Protein AF-A0AA41S0T9-F1 (afdb_monomer)

Organism: Papaver nudicaule (NCBI:txid74823)

Mean predicted aligned error: 16.77 Å

Structure (mmCIF, N/CA/C/O backbone):
data_AF-A0AA41S0T9-F1
#
_entry.id   AF-A0AA41S0T9-F1
#
loop_
_atom_site.group_PDB
_atom_site.id
_atom_site.type_symbol
_atom_site.label_atom_id
_atom_site.label_alt_id
_atom_site.label_comp_id
_atom_site.label_asym_id
_atom_site.label_entity_id
_atom_site.label_seq_id
_atom_site.pdbx_PDB_ins_code
_atom_site.Cartn_x
_atom_site.Cartn_y
_atom_site.Cartn_z
_atom_site.occupancy
_atom_site.B_iso_or_equiv
_atom_site.auth_seq_id
_atom_site.auth_comp_id
_atom_site.auth_asym_id
_atom_site.auth_atom_id
_atom_site.pdbx_PDB_model_num
ATOM 1 N N . MET A 1 1 ? 35.556 10.264 -24.315 1.00 58.22 1 MET A N 1
ATOM 2 C CA . MET A 1 1 ? 34.331 11.099 -24.330 1.00 58.22 1 MET A CA 1
ATOM 3 C C . MET A 1 1 ? 33.040 10.295 -24.140 1.00 58.22 1 MET A C 1
ATOM 5 O O . MET A 1 1 ? 32.293 10.662 -23.248 1.00 58.22 1 MET A O 1
ATOM 9 N N . ARG A 1 2 ? 32.802 9.170 -24.842 1.00 65.31 2 ARG A N 1
ATOM 10 C CA . ARG A 1 2 ? 31.571 8.346 -24.687 1.00 65.31 2 ARG A CA 1
ATOM 11 C C . ARG A 1 2 ? 31.247 7.905 -23.243 1.00 65.31 2 ARG A C 1
ATOM 13 O O . ARG A 1 2 ? 30.116 8.062 -22.805 1.00 65.31 2 ARG A O 1
ATOM 20 N N . ASN A 1 3 ? 32.236 7.448 -22.463 1.00 65.56 3 ASN A N 1
ATOM 21 C CA . ASN A 1 3 ? 32.025 7.105 -21.040 1.00 65.56 3 ASN A CA 1
ATOM 22 C C . ASN A 1 3 ? 31.569 8.301 -20.192 1.00 65.56 3 ASN A C 1
ATOM 24 O O . ASN A 1 3 ? 30.793 8.135 -19.263 1.00 65.56 3 ASN A O 1
ATOM 28 N N . MET A 1 4 ? 32.042 9.505 -20.515 1.00 76.81 4 MET A N 1
ATOM 29 C CA . MET A 1 4 ? 31.698 10.721 -19.780 1.00 76.81 4 MET A CA 1
ATOM 30 C C . MET A 1 4 ? 30.253 11.139 -20.066 1.00 76.81 4 MET A C 1
ATOM 32 O O . MET A 1 4 ? 29.531 11.486 -19.144 1.00 76.81 4 MET A O 1
ATOM 36 N N . GLN A 1 5 ? 29.806 11.022 -21.320 1.00 78.81 5 GLN A N 1
ATOM 37 C CA . GLN A 1 5 ? 28.411 11.268 -21.707 1.00 78.81 5 GLN A CA 1
ATOM 38 C C . GLN A 1 5 ? 27.450 10.268 -21.053 1.00 78.81 5 GLN A C 1
ATOM 40 O O . GLN A 1 5 ? 26.408 10.676 -20.548 1.00 78.81 5 GLN A O 1
ATOM 45 N N . ARG A 1 6 ? 27.827 8.983 -20.984 1.00 87.31 6 ARG A N 1
ATOM 46 C CA . ARG A 1 6 ? 27.032 7.960 -20.288 1.00 87.31 6 ARG A CA 1
ATOM 47 C C . ARG A 1 6 ? 26.892 8.259 -18.793 1.00 87.31 6 ARG A C 1
ATOM 49 O O . ARG A 1 6 ? 25.782 8.269 -18.281 1.00 87.31 6 ARG A O 1
ATOM 56 N N . ILE A 1 7 ? 27.998 8.594 -18.124 1.00 84.75 7 ILE A N 1
ATOM 57 C CA . ILE A 1 7 ? 27.995 8.972 -16.702 1.00 84.75 7 ILE A CA 1
ATOM 58 C C . ILE A 1 7 ? 27.137 10.224 -16.464 1.00 84.75 7 ILE A C 1
ATOM 60 O O . ILE A 1 7 ? 26.422 10.299 -15.470 1.00 84.75 7 ILE A O 1
ATOM 64 N N . VAL A 1 8 ? 27.183 11.217 -17.355 1.00 87.06 8 VAL A N 1
ATOM 65 C CA . VAL A 1 8 ? 26.354 12.429 -17.234 1.00 87.06 8 VAL A CA 1
ATOM 66 C C . VAL A 1 8 ? 24.864 12.097 -17.362 1.00 87.06 8 VAL A C 1
ATOM 68 O O . VAL A 1 8 ? 24.070 12.575 -16.555 1.00 87.06 8 VAL A O 1
ATOM 71 N N . TYR A 1 9 ? 24.489 11.239 -18.312 1.00 87.94 9 TYR A N 1
ATOM 72 C CA . TYR A 1 9 ? 23.103 10.801 -18.498 1.00 87.94 9 TYR A CA 1
ATOM 73 C C . TYR A 1 9 ? 22.573 9.981 -17.312 1.00 87.94 9 TYR A C 1
ATOM 75 O O . TYR A 1 9 ? 21.465 10.223 -16.827 1.00 87.94 9 TYR A O 1
ATOM 83 N N . GLU A 1 10 ? 23.375 9.043 -16.803 1.00 90.31 10 GLU A N 1
ATOM 84 C CA . GLU A 1 10 ? 23.048 8.263 -15.603 1.00 90.31 10 GLU A CA 1
ATOM 85 C C . GLU A 1 10 ? 22.849 9.185 -14.391 1.00 90.31 10 GLU A C 1
ATOM 87 O O . GLU A 1 10 ? 21.850 9.068 -13.685 1.00 90.31 10 GLU A O 1
ATOM 92 N N . ASN A 1 11 ? 23.730 10.173 -14.193 1.00 84.06 11 ASN A N 1
ATOM 93 C CA . ASN A 1 11 ? 23.590 11.152 -13.111 1.00 84.06 11 ASN A CA 1
ATOM 94 C C . ASN A 1 11 ? 22.334 12.021 -13.247 1.00 84.06 11 ASN A C 1
ATOM 96 O O . ASN A 1 11 ? 21.676 12.307 -12.248 1.00 84.06 11 ASN A O 1
ATOM 100 N N . GLU A 1 12 ? 21.976 12.449 -14.459 1.00 91.44 12 GLU A N 1
ATOM 101 C CA . GLU A 1 12 ? 20.727 13.183 -14.679 1.00 91.44 12 GLU A CA 1
ATOM 102 C C . GLU A 1 12 ? 19.493 12.335 -14.376 1.00 91.44 12 GLU A C 1
ATOM 104 O O . GLU A 1 12 ? 18.523 12.839 -13.807 1.00 91.44 12 GLU A O 1
ATOM 109 N N . THR A 1 13 ? 19.524 11.057 -14.744 1.00 90.81 13 THR A N 1
ATOM 110 C CA . THR A 1 13 ? 18.419 10.124 -14.504 1.00 90.81 13 THR A CA 1
ATOM 111 C C . THR A 1 13 ? 18.249 9.871 -13.010 1.00 90.81 13 THR A C 1
ATOM 113 O O . THR A 1 13 ? 17.169 10.116 -12.472 1.00 90.81 13 THR A O 1
ATOM 116 N N . LEU A 1 14 ? 19.342 9.547 -12.314 1.00 91.44 14 LEU A N 1
ATOM 117 C CA . LEU A 1 14 ? 19.366 9.384 -10.858 1.00 91.44 14 LEU A CA 1
ATOM 118 C C . LEU A 1 14 ? 18.904 10.649 -10.127 1.00 91.44 14 LEU A C 1
ATOM 120 O O . LEU A 1 14 ? 18.202 10.572 -9.121 1.00 91.44 14 LEU A O 1
ATOM 124 N N . LYS A 1 15 ? 19.250 11.836 -10.636 1.00 92.75 15 LYS A N 1
ATOM 125 C CA . LYS A 1 15 ? 18.788 13.105 -10.064 1.00 92.75 15 LYS A CA 1
ATOM 126 C C . LYS A 1 15 ? 17.269 13.266 -10.177 1.00 92.75 15 LYS A C 1
ATOM 128 O O . LYS A 1 15 ? 16.636 13.691 -9.215 1.00 92.75 15 LYS A O 1
ATOM 133 N N . ARG A 1 16 ? 16.673 12.896 -11.318 1.00 92.50 16 ARG A N 1
ATOM 134 C CA . ARG A 1 16 ? 15.209 12.929 -11.503 1.00 92.50 16 ARG A CA 1
ATOM 135 C C . ARG A 1 16 ? 14.502 11.943 -10.571 1.00 92.50 16 ARG A C 1
ATOM 137 O O . ARG A 1 16 ? 13.478 12.312 -10.002 1.00 92.50 16 ARG A O 1
ATOM 144 N N . GLU A 1 17 ? 15.055 10.743 -10.395 1.00 91.25 17 GLU A N 1
ATOM 145 C CA . GLU A 1 17 ? 14.536 9.717 -9.476 1.00 91.25 17 GLU A CA 1
ATOM 146 C C . GLU A 1 17 ? 14.623 10.154 -8.004 1.00 91.25 17 GLU A C 1
ATOM 148 O O . GLU A 1 17 ? 13.665 10.023 -7.237 1.00 91.25 17 GLU A O 1
ATOM 153 N N . LEU A 1 18 ? 15.743 10.767 -7.609 1.00 90.88 18 LEU A N 1
ATOM 154 C CA . LEU A 1 18 ? 15.894 11.377 -6.286 1.00 90.88 18 LEU A CA 1
ATOM 155 C C . LEU A 1 18 ? 14.855 12.478 -6.051 1.00 90.88 18 LEU A C 1
ATOM 157 O O . LEU A 1 18 ? 14.252 12.538 -4.979 1.00 90.88 18 LEU A O 1
ATOM 161 N N . ASP A 1 19 ? 14.600 13.321 -7.052 1.00 91.12 19 ASP A N 1
ATOM 162 C CA . ASP A 1 19 ? 13.598 14.384 -6.960 1.00 91.12 19 ASP A CA 1
ATOM 163 C C . ASP A 1 19 ? 12.159 13.844 -6.910 1.00 91.12 19 ASP A C 1
ATOM 165 O O . ASP A 1 19 ? 11.285 14.486 -6.316 1.00 91.12 19 ASP A O 1
ATOM 169 N N . THR A 1 20 ? 11.864 12.693 -7.525 1.00 91.00 20 THR A N 1
ATOM 170 C CA . THR A 1 20 ? 10.553 12.035 -7.389 1.00 91.00 20 THR A CA 1
ATOM 171 C C . THR A 1 20 ? 10.376 11.427 -6.006 1.00 91.00 20 THR A C 1
ATOM 173 O O . THR A 1 20 ? 9.396 11.754 -5.338 1.00 91.00 20 THR A O 1
ATOM 176 N N . HIS A 1 21 ? 11.350 10.658 -5.513 1.00 86.56 21 HIS A N 1
ATOM 177 C CA . HIS A 1 21 ? 11.278 10.077 -4.171 1.00 86.56 21 HIS A CA 1
ATOM 178 C C . HIS A 1 21 ? 11.247 11.141 -3.077 1.00 86.56 21 HIS A C 1
ATOM 180 O O . HIS A 1 21 ? 10.530 11.002 -2.088 1.00 86.56 21 HIS A O 1
ATOM 186 N N . ARG A 1 22 ? 11.966 12.254 -3.265 1.00 92.19 22 ARG A N 1
ATOM 187 C CA . ARG A 1 22 ? 11.887 13.405 -2.361 1.00 92.19 22 ARG A CA 1
ATOM 188 C C . ARG A 1 22 ? 10.466 13.966 -2.290 1.00 92.19 22 ARG A C 1
ATOM 190 O O . ARG A 1 22 ? 9.991 14.244 -1.192 1.00 92.19 22 ARG A O 1
ATOM 197 N N . ARG A 1 23 ? 9.784 14.109 -3.432 1.00 93.94 23 ARG A N 1
ATOM 198 C CA . ARG A 1 23 ? 8.390 14.585 -3.487 1.00 93.94 23 ARG A CA 1
ATOM 199 C C . ARG A 1 23 ? 7.417 13.602 -2.840 1.00 93.94 23 ARG A C 1
ATOM 201 O O . ARG A 1 23 ? 6.553 14.037 -2.084 1.00 93.94 23 ARG A O 1
ATOM 208 N N . GLU A 1 24 ? 7.584 12.303 -3.076 1.00 92.00 24 GLU A N 1
ATOM 209 C CA . GLU A 1 24 ? 6.781 11.251 -2.435 1.00 92.00 24 GLU A CA 1
ATOM 210 C C . GLU A 1 24 ? 6.958 11.255 -0.913 1.00 92.00 24 GLU A C 1
ATOM 212 O O . GLU A 1 24 ? 5.972 11.286 -0.176 1.00 92.00 24 GLU A O 1
ATOM 217 N N . LEU A 1 25 ? 8.204 11.311 -0.430 1.00 90.81 25 LEU A N 1
ATOM 218 C CA . LEU A 1 25 ? 8.515 11.416 0.997 1.00 90.81 25 LEU A CA 1
ATOM 219 C C . LEU A 1 25 ? 7.923 12.685 1.614 1.00 90.81 25 LEU A C 1
ATOM 221 O O . LEU A 1 25 ? 7.425 12.657 2.737 1.00 90.81 25 LEU A O 1
ATOM 225 N N . GLU A 1 26 ? 7.958 13.806 0.898 1.00 94.19 26 GLU A N 1
ATOM 226 C CA . GLU A 1 26 ? 7.376 15.060 1.368 1.00 94.19 26 GLU A CA 1
ATOM 227 C C . GLU A 1 26 ? 5.842 14.999 1.428 1.00 94.19 26 GLU A C 1
ATOM 229 O O . GLU A 1 26 ? 5.240 15.498 2.382 1.00 94.19 26 GLU A O 1
ATOM 234 N N . GLN A 1 27 ? 5.198 14.325 0.474 1.00 93.75 27 GLN A N 1
ATOM 235 C CA . GLN A 1 27 ? 3.759 14.067 0.508 1.00 93.75 27 GLN A CA 1
ATOM 236 C C . GLN A 1 27 ? 3.374 13.129 1.659 1.00 93.75 27 GLN A C 1
ATOM 238 O O . GLN A 1 27 ? 2.432 13.424 2.396 1.00 93.75 27 GLN A O 1
ATOM 243 N N . GLN A 1 28 ? 4.130 12.050 1.874 1.00 91.25 28 GLN A N 1
ATOM 244 C CA . GLN A 1 28 ? 3.934 11.151 3.013 1.00 91.25 28 GLN A CA 1
ATOM 245 C C . GLN A 1 28 ? 4.112 11.883 4.347 1.00 91.25 28 G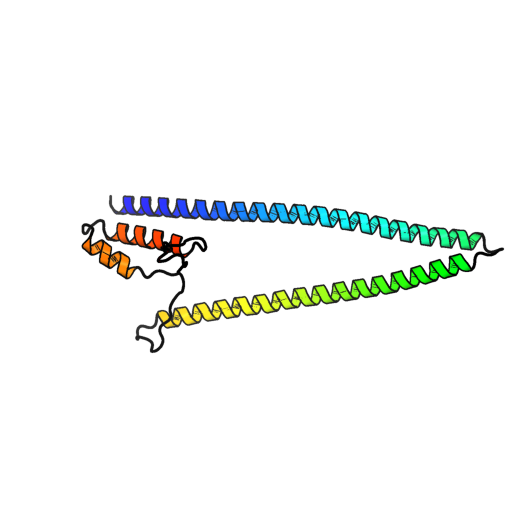LN A C 1
ATOM 247 O O . GLN A 1 28 ? 3.284 11.727 5.242 1.00 91.25 28 GLN A O 1
ATOM 252 N N . ARG A 1 29 ? 5.130 12.747 4.471 1.00 88.31 29 ARG A N 1
ATOM 253 C CA . ARG A 1 29 ? 5.331 13.597 5.657 1.00 88.31 29 ARG A CA 1
ATOM 254 C C . ARG A 1 29 ? 4.137 14.512 5.915 1.00 88.31 29 ARG A C 1
ATOM 256 O O . ARG A 1 29 ? 3.695 14.605 7.055 1.00 88.31 29 ARG A O 1
ATOM 263 N N . LYS A 1 30 ? 3.583 15.155 4.882 1.00 93.69 30 LYS A N 1
ATOM 264 C CA . LYS A 1 30 ? 2.380 15.999 5.022 1.00 93.69 30 LYS A CA 1
ATOM 265 C C . LYS A 1 30 ? 1.176 15.202 5.526 1.00 93.69 30 LYS A C 1
ATOM 267 O O . LYS A 1 30 ? 0.441 15.687 6.384 1.00 93.69 30 LYS A O 1
ATOM 272 N N . GLU A 1 31 ? 0.992 13.984 5.027 1.00 93.56 31 GLU A N 1
ATOM 273 C CA . GLU A 1 31 ? -0.097 13.109 5.462 1.00 93.56 31 GLU A CA 1
ATOM 274 C C . GLU A 1 31 ? 0.097 12.620 6.908 1.00 93.56 31 GLU A C 1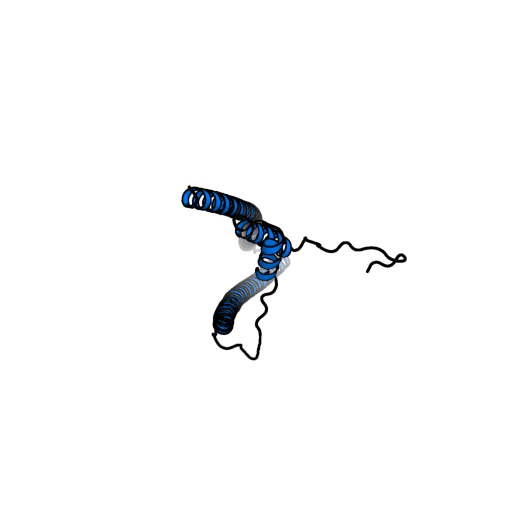
ATOM 276 O O . GLU A 1 31 ? -0.867 12.577 7.672 1.00 93.56 31 GLU A O 1
ATOM 281 N N . ILE A 1 32 ? 1.339 12.324 7.317 1.00 94.00 32 ILE A N 1
ATOM 282 C CA . ILE A 1 32 ? 1.685 12.000 8.711 1.00 94.00 32 ILE A CA 1
ATOM 283 C C . ILE A 1 32 ? 1.337 13.173 9.629 1.00 94.00 32 ILE A C 1
ATOM 285 O O . ILE A 1 32 ? 0.567 12.987 10.564 1.00 94.00 32 ILE A O 1
ATOM 289 N N . VAL A 1 33 ? 1.795 14.388 9.312 1.00 95.44 33 VAL A N 1
ATOM 290 C CA . VAL A 1 33 ? 1.512 15.594 10.114 1.00 95.44 33 VAL A CA 1
ATOM 291 C C . VAL A 1 33 ? 0.005 15.838 10.248 1.00 95.44 33 VAL A C 1
ATOM 293 O O . VAL A 1 33 ? -0.491 16.177 11.322 1.00 95.44 33 VAL A O 1
ATOM 296 N N . LYS A 1 34 ? -0.761 15.630 9.171 1.00 93.75 34 LYS A N 1
ATOM 297 C CA . LYS A 1 34 ? -2.224 15.751 9.202 1.00 93.75 34 LYS A CA 1
ATOM 298 C C . LYS A 1 34 ? -2.866 14.723 10.140 1.00 93.75 34 LYS A C 1
ATOM 300 O O . LYS A 1 34 ? -3.785 15.072 10.881 1.00 93.75 34 LYS A O 1
ATOM 305 N N . ARG A 1 35 ? -2.400 13.470 10.118 1.00 91.81 35 ARG A N 1
ATOM 306 C CA . ARG A 1 35 ? -2.883 12.409 11.019 1.00 91.81 35 ARG A CA 1
ATOM 307 C C . ARG A 1 35 ? -2.489 12.672 12.468 1.00 91.81 35 ARG A C 1
ATOM 309 O O . ARG A 1 35 ? -3.327 12.496 13.345 1.00 91.81 35 ARG A O 1
ATOM 316 N N . GLU A 1 36 ? -1.275 13.151 12.716 1.00 87.50 36 GLU A N 1
ATOM 317 C CA . GLU A 1 36 ? -0.812 13.557 14.049 1.00 87.50 36 GLU A CA 1
ATOM 318 C C . GLU A 1 36 ? -1.691 14.672 14.625 1.00 87.50 36 GLU A C 1
ATOM 320 O O . GLU A 1 36 ? -2.156 14.559 15.756 1.00 87.50 36 GLU A O 1
ATOM 325 N N . ALA A 1 37 ? -2.027 15.693 13.829 1.00 93.25 37 ALA A N 1
ATOM 326 C CA . ALA A 1 37 ? -2.941 16.753 14.256 1.00 93.25 37 ALA A CA 1
ATOM 327 C C . ALA A 1 37 ? -4.356 16.230 14.578 1.00 93.25 37 ALA A C 1
ATOM 329 O O . ALA A 1 37 ? -4.992 16.684 15.530 1.00 93.25 37 ALA A O 1
ATOM 330 N N . GLN A 1 38 ? -4.862 15.257 13.809 1.00 92.56 38 GLN A N 1
ATOM 331 C CA . GLN A 1 38 ? -6.148 14.611 14.100 1.00 92.56 38 GLN A CA 1
ATOM 332 C C . GLN A 1 38 ? -6.103 13.768 15.380 1.00 92.56 38 GLN A C 1
ATOM 334 O O . GLN A 1 38 ? -7.075 13.763 16.136 1.00 92.56 38 GLN A O 1
ATOM 339 N N . LEU A 1 39 ? -5.000 13.057 15.622 1.00 90.38 39 LEU A N 1
ATOM 340 C CA . LEU A 1 39 ? -4.796 12.286 16.847 1.00 90.38 39 LEU A CA 1
ATOM 341 C C . LEU A 1 39 ? -4.694 13.200 18.069 1.00 90.38 39 LEU A C 1
ATOM 343 O O . LEU A 1 39 ? -5.322 12.905 19.080 1.00 90.38 39 LEU A O 1
ATOM 347 N N . ASP A 1 40 ? -3.994 14.330 17.962 1.00 94.12 40 ASP A N 1
ATOM 348 C CA . ASP A 1 40 ? -3.912 15.331 19.030 1.00 94.12 40 ASP A CA 1
ATOM 349 C C . ASP A 1 40 ? -5.296 15.913 19.368 1.00 94.12 40 ASP A C 1
ATOM 351 O O . ASP A 1 40 ? -5.672 16.007 20.538 1.00 94.12 40 ASP A O 1
ATOM 355 N N . LEU A 1 41 ? -6.114 16.213 18.351 1.00 93.06 41 LEU A N 1
ATOM 356 C CA . LEU A 1 41 ? -7.493 16.663 18.557 1.00 93.06 41 LEU A CA 1
ATOM 357 C C . LEU A 1 41 ? -8.347 15.597 19.263 1.00 93.06 41 LEU A C 1
ATOM 359 O O . LEU A 1 41 ? -9.054 15.918 20.217 1.00 93.06 41 LEU A O 1
ATOM 363 N N . LYS A 1 42 ? -8.275 14.336 18.817 1.00 92.19 42 LYS A N 1
ATOM 364 C CA . LYS A 1 42 ? -9.003 13.224 19.450 1.00 92.19 42 LYS A CA 1
ATOM 365 C C . LYS A 1 42 ? -8.538 12.975 20.884 1.00 92.19 42 LYS A C 1
ATOM 367 O O . LYS A 1 42 ? -9.370 12.746 21.752 1.00 92.19 42 LYS A O 1
ATOM 372 N N . SER A 1 43 ? -7.234 13.057 21.136 1.00 89.88 43 SER A N 1
ATOM 373 C CA . SER A 1 43 ? -6.647 12.918 22.471 1.00 89.88 43 SER A CA 1
ATOM 374 C C . SER A 1 43 ? -7.179 13.993 23.425 1.00 89.88 43 SER A C 1
ATOM 376 O O . SER A 1 43 ? -7.661 13.680 24.510 1.00 89.88 43 SER A O 1
ATOM 378 N N . LYS A 1 44 ? -7.226 15.258 22.981 1.00 92.06 44 LYS A N 1
ATOM 379 C CA . LYS A 1 44 ? -7.829 16.363 23.748 1.00 92.06 44 LYS A CA 1
ATOM 380 C C . LYS A 1 44 ? -9.316 16.145 24.032 1.00 92.06 44 LYS A C 1
ATOM 382 O O . LYS A 1 44 ? -9.774 16.436 25.133 1.00 92.06 44 LYS A O 1
ATOM 387 N N . GLN A 1 45 ? -10.070 15.634 23.057 1.00 91.56 45 GLN A N 1
ATOM 388 C CA . GLN A 1 45 ? -11.487 15.301 23.243 1.00 91.56 45 GLN A CA 1
ATOM 389 C C . GLN A 1 45 ? -11.685 14.181 24.270 1.00 91.56 45 GLN A C 1
ATOM 391 O O . GLN A 1 45 ? -12.572 14.292 25.113 1.00 91.56 45 GLN A O 1
ATOM 396 N N . LEU A 1 46 ? -10.856 13.133 24.220 1.00 88.69 46 LEU A N 1
ATOM 397 C CA . LEU A 1 46 ? -10.886 12.043 25.195 1.00 88.69 46 LEU A CA 1
ATOM 398 C C . LEU A 1 46 ? -10.560 12.549 26.600 1.00 88.69 46 LEU A C 1
ATOM 400 O O . LEU A 1 46 ? -11.331 12.289 27.514 1.00 88.69 46 LEU A O 1
ATOM 404 N N . SER A 1 47 ? -9.511 13.358 26.752 1.00 89.75 47 SER A N 1
ATOM 405 C CA . SER A 1 47 ? -9.145 13.952 28.043 1.00 89.75 47 SER A CA 1
ATOM 406 C C . SER A 1 47 ? -10.269 14.819 28.630 1.00 89.75 47 SER A C 1
ATOM 408 O O . SER A 1 47 ? -10.582 14.706 29.813 1.00 89.75 47 SER A O 1
ATOM 410 N N . ALA A 1 48 ? -10.951 15.627 27.810 1.00 91.31 48 ALA A N 1
ATOM 411 C CA . ALA A 1 48 ? -12.098 16.416 28.269 1.00 91.31 48 ALA A CA 1
ATOM 412 C C . ALA A 1 48 ? -13.271 15.532 28.731 1.00 91.31 48 ALA A C 1
ATOM 414 O O . ALA A 1 48 ? -13.939 15.845 29.719 1.00 91.31 48 ALA A O 1
ATOM 415 N N . LEU A 1 49 ? -13.514 14.421 28.029 1.00 90.00 49 LEU A N 1
ATOM 416 C CA . LEU A 1 49 ? -14.550 13.462 28.396 1.00 90.00 49 LEU A CA 1
ATOM 417 C C . LEU A 1 49 ? -14.190 12.716 29.691 1.00 90.00 49 LEU A C 1
ATOM 419 O O . LEU A 1 49 ? -15.047 12.572 30.558 1.00 90.00 49 LEU A O 1
ATOM 423 N N . GLU A 1 50 ? -12.932 12.302 29.856 1.00 85.81 50 GLU A N 1
ATOM 424 C CA . GLU A 1 50 ? -12.405 11.673 31.076 1.00 85.81 50 GLU A CA 1
ATOM 425 C C . GLU A 1 50 ? -12.532 12.598 32.293 1.00 85.81 50 GLU A C 1
ATOM 427 O O . GLU A 1 50 ? -12.977 12.172 33.363 1.00 85.81 50 GLU A O 1
ATOM 432 N N . GLU A 1 51 ? -12.211 13.885 32.134 1.00 91.62 51 GLU A N 1
ATOM 433 C CA . GLU A 1 51 ? -12.433 14.884 33.179 1.00 91.62 51 GLU A CA 1
ATOM 434 C C . GLU A 1 51 ? -13.917 15.040 33.521 1.00 91.62 51 GLU A C 1
ATOM 436 O O . GLU A 1 51 ? -14.261 15.220 34.691 1.00 91.62 51 GLU A O 1
ATOM 441 N N . GLU A 1 52 ? -14.808 15.010 32.528 1.00 89.19 52 GLU A N 1
ATOM 442 C CA . GLU A 1 52 ? -16.247 15.125 32.762 1.00 89.19 52 GLU A CA 1
ATOM 443 C C . GLU A 1 52 ? -16.809 13.885 33.469 1.00 89.19 52 GLU A C 1
ATOM 445 O O . GLU A 1 52 ? -17.607 14.023 34.400 1.00 89.19 52 GLU A O 1
ATOM 450 N N . VAL A 1 53 ? -16.360 12.688 33.082 1.00 85.75 53 VAL A N 1
ATOM 451 C CA . VAL A 1 53 ? -16.700 11.429 33.759 1.00 85.75 53 VAL A CA 1
ATOM 452 C C . VAL A 1 53 ? -16.216 11.469 35.205 1.00 85.75 53 VAL A C 1
ATOM 454 O O . VAL A 1 53 ? -17.015 11.259 36.116 1.00 85.75 53 VAL A O 1
ATOM 457 N N . THR A 1 54 ? -14.961 11.860 35.436 1.00 85.00 54 THR A N 1
ATOM 458 C CA . THR A 1 54 ? -14.377 11.958 36.782 1.00 85.00 54 THR A CA 1
ATOM 459 C C . THR A 1 54 ? -15.107 12.999 37.636 1.00 85.00 54 THR A C 1
ATOM 461 O O . THR A 1 54 ? -15.425 12.749 38.799 1.00 85.00 54 THR A O 1
ATOM 464 N N . ARG A 1 55 ? -15.455 14.161 37.064 1.00 87.75 55 ARG A N 1
ATOM 465 C CA . ARG A 1 55 ? -16.280 15.180 37.736 1.00 87.75 55 ARG A CA 1
ATOM 466 C C . ARG A 1 55 ? -17.643 14.622 38.134 1.00 87.75 55 ARG A C 1
ATOM 468 O O . ARG A 1 55 ? -18.056 14.807 39.277 1.00 87.75 55 ARG A O 1
ATOM 475 N N . LYS A 1 56 ? -18.341 13.935 37.224 1.00 83.50 56 LYS A N 1
ATOM 476 C CA . LYS A 1 56 ? -19.646 13.316 37.514 1.00 83.50 56 LYS A CA 1
ATOM 477 C C . LYS A 1 56 ? -19.526 12.246 38.594 1.00 83.50 56 LYS A C 1
ATOM 479 O O . LYS A 1 56 ? -20.352 12.225 39.503 1.00 83.50 56 LYS A O 1
ATOM 484 N N . GLN A 1 57 ? -18.480 11.429 38.548 1.00 80.50 57 GLN A N 1
ATOM 485 C CA . GLN A 1 57 ? -18.213 10.392 39.539 1.00 80.50 57 GLN A CA 1
ATOM 486 C C . GLN A 1 57 ? -17.962 10.985 40.933 1.00 80.50 57 GLN A C 1
ATOM 488 O O . GLN A 1 57 ? -18.617 10.577 41.890 1.00 80.50 57 GLN A O 1
ATOM 493 N N . ASN A 1 58 ? -17.141 12.035 41.037 1.00 79.31 58 ASN A N 1
ATOM 494 C CA . ASN A 1 58 ? -16.905 12.757 42.292 1.00 79.31 58 ASN A CA 1
ATOM 495 C C . ASN A 1 58 ? -18.175 13.436 42.834 1.00 79.31 58 ASN A C 1
ATOM 497 O O . ASN A 1 58 ? -18.405 13.430 44.040 1.00 79.31 58 ASN A O 1
ATOM 501 N N . ILE A 1 59 ? -19.030 14.000 41.970 1.00 80.81 59 ILE A N 1
ATOM 502 C CA . ILE A 1 59 ? -20.316 14.585 42.390 1.00 80.81 59 ILE A CA 1
ATOM 503 C C . ILE A 1 59 ? -21.243 13.507 42.963 1.00 80.81 59 ILE A C 1
ATOM 505 O O . ILE A 1 59 ? -21.903 13.746 43.974 1.00 80.81 59 ILE A O 1
ATOM 509 N N . VAL A 1 60 ? -21.308 12.332 42.331 1.00 75.75 60 VAL A N 1
ATOM 510 C CA . VAL A 1 60 ? -22.100 11.198 42.833 1.00 75.75 60 VAL A CA 1
ATOM 511 C C . VAL A 1 60 ? -21.554 10.721 44.182 1.00 75.75 60 VAL A C 1
ATOM 513 O O . VAL A 1 60 ? -22.328 10.520 45.115 1.00 75.75 60 VAL A O 1
ATOM 516 N N . GLN A 1 61 ? -20.231 10.627 44.321 1.00 73.38 61 GLN A N 1
ATOM 517 C CA . GLN A 1 61 ? -19.570 10.195 45.553 1.00 73.38 61 GLN A CA 1
ATOM 518 C C . GLN A 1 61 ? -19.732 11.209 46.704 1.00 73.38 61 GLN A C 1
ATOM 520 O O . GLN A 1 61 ? -20.073 10.824 47.819 1.00 73.38 61 GLN A O 1
ATOM 525 N N . GLY A 1 62 ? -19.616 12.514 46.434 1.00 72.62 62 GLY A N 1
ATOM 526 C CA . GLY A 1 62 ? -19.836 13.569 47.432 1.00 72.62 62 GLY A CA 1
ATOM 527 C C . GLY A 1 62 ? -21.305 13.729 47.847 1.00 72.62 62 GLY A C 1
ATOM 528 O O . GLY A 1 62 ? -21.599 13.974 49.016 1.00 72.62 62 GLY A O 1
ATOM 529 N N . LYS A 1 63 ? -22.261 13.530 46.924 1.00 69.94 63 LYS A N 1
ATOM 530 C CA . LYS A 1 63 ? -23.695 13.455 47.269 1.00 69.94 63 LYS A CA 1
ATOM 531 C C . LYS A 1 63 ? -24.003 12.257 48.170 1.00 69.94 63 LYS A C 1
ATOM 533 O O . LYS A 1 63 ? -24.881 12.361 49.020 1.00 69.94 63 LYS A O 1
ATOM 538 N N . PHE A 1 64 ? -23.283 11.150 48.003 1.00 54.09 64 PHE A N 1
ATOM 539 C CA . PHE A 1 64 ? -23.414 9.962 48.843 1.00 54.09 64 PHE A CA 1
ATOM 540 C C . PHE A 1 64 ? -22.883 10.196 50.267 1.00 54.09 64 PHE A C 1
ATOM 542 O O . PHE A 1 64 ? -23.556 9.849 51.234 1.00 54.09 64 PHE A O 1
ATOM 549 N N . GLU A 1 65 ? -21.728 10.849 50.416 1.00 56.38 65 GLU A N 1
ATOM 550 C CA . GLU A 1 65 ? -21.177 11.221 51.729 1.00 56.38 65 GLU A CA 1
ATOM 551 C C . GLU A 1 65 ? -22.070 12.244 52.455 1.00 56.38 65 GLU A C 1
ATOM 553 O O . GLU A 1 65 ? -22.401 12.048 53.623 1.00 56.38 65 GLU A O 1
ATOM 558 N N . GLY A 1 66 ? -22.587 13.254 51.744 1.00 55.03 66 GLY A N 1
ATOM 559 C CA . GLY A 1 66 ? -23.542 14.222 52.303 1.00 55.03 66 GLY A CA 1
ATOM 560 C C . GLY A 1 66 ? -24.920 13.636 52.656 1.00 55.03 66 GLY A C 1
ATOM 561 O O . GLY A 1 66 ? -25.575 14.117 53.580 1.00 55.03 66 GLY A O 1
ATOM 562 N N . ALA A 1 67 ? -25.366 12.580 51.966 1.00 50.03 67 ALA A N 1
ATOM 563 C CA . ALA A 1 67 ? -26.587 11.846 52.318 1.00 50.03 67 ALA A CA 1
ATOM 564 C C . ALA A 1 67 ? -26.396 10.931 53.544 1.00 50.03 67 ALA A C 1
ATOM 566 O O . ALA A 1 67 ? -27.361 10.651 54.258 1.00 50.03 67 ALA A O 1
ATOM 567 N N . LYS A 1 68 ? -25.157 10.505 53.824 1.00 47.81 68 LYS A N 1
ATOM 568 C CA . LYS A 1 68 ? -24.807 9.687 54.993 1.00 47.81 68 LYS A CA 1
ATOM 569 C C . LYS A 1 68 ? -24.843 10.492 56.298 1.00 47.81 68 LYS A C 1
ATOM 571 O O . LYS A 1 68 ? -25.289 9.961 57.312 1.00 47.81 68 LYS A O 1
ATOM 576 N N . ASP A 1 69 ? -24.487 11.777 56.246 1.00 46.72 69 ASP A N 1
ATOM 577 C CA . ASP A 1 69 ? -24.482 12.681 57.409 1.00 46.72 69 ASP A CA 1
ATOM 578 C C . ASP A 1 69 ? -25.865 13.274 57.752 1.00 46.72 69 ASP A C 1
ATOM 580 O O . ASP A 1 69 ? -26.076 13.753 58.865 1.00 46.72 69 ASP A O 1
ATOM 584 N N . MET A 1 70 ? -26.844 13.198 56.838 1.00 44.03 70 MET A N 1
ATOM 585 C CA . MET A 1 70 ? -28.211 13.723 57.036 1.00 44.03 70 MET A CA 1
ATOM 586 C C . MET A 1 70 ? -29.293 12.634 57.148 1.00 44.03 70 MET A C 1
ATOM 588 O O . MET A 1 70 ? -30.492 12.932 57.154 1.00 44.03 70 MET A O 1
ATOM 592 N N . SER A 1 71 ? -28.907 11.364 57.308 1.00 45.84 71 SER A N 1
ATOM 593 C CA . SER A 1 71 ? -29.845 10.258 57.538 1.00 45.84 71 SER A CA 1
ATOM 594 C C . SER A 1 71 ? -30.383 10.236 58.979 1.00 45.84 71 SER A C 1
ATOM 596 O O . SER A 1 71 ? -30.145 9.304 59.747 1.00 45.84 71 SER A O 1
ATOM 598 N N . SER A 1 72 ? -31.185 11.249 59.310 1.00 47.75 72 SER A N 1
ATOM 599 C CA . SER A 1 72 ? -32.328 11.112 60.223 1.00 47.75 72 SER A CA 1
ATOM 600 C C . SER A 1 72 ? -33.673 11.361 59.511 1.00 47.75 72 SER A C 1
ATOM 602 O O . SER A 1 72 ? -34.732 11.221 60.114 1.00 47.75 72 SER A O 1
ATOM 604 N N . GLY A 1 73 ? -33.698 11.661 58.202 1.00 48.44 73 GLY A N 1
ATOM 605 C CA . GLY A 1 73 ? -34.983 11.822 57.513 1.00 48.44 73 GLY A CA 1
ATOM 606 C C . GLY A 1 73 ? -34.928 11.962 55.995 1.00 48.44 73 GLY A C 1
ATOM 607 O O . GLY A 1 73 ? -34.782 13.060 55.480 1.00 48.44 73 GLY A O 1
ATOM 608 N N . GLY A 1 74 ? -35.155 10.843 55.302 1.00 58.25 74 GLY A N 1
ATOM 609 C CA . GLY A 1 74 ? -35.996 10.769 54.103 1.00 58.25 74 GLY A CA 1
ATOM 610 C C . GLY A 1 74 ? -35.555 11.494 52.827 1.00 58.25 74 GLY A C 1
ATOM 611 O O . GLY A 1 74 ? -36.086 12.552 52.509 1.00 58.25 74 GLY A O 1
ATOM 612 N N . ASN A 1 75 ? -34.768 10.818 51.983 1.00 62.28 75 ASN A N 1
ATOM 613 C CA . ASN A 1 75 ? -34.998 10.868 50.533 1.00 62.28 75 ASN A CA 1
ATOM 614 C C . ASN A 1 75 ? -34.612 9.538 49.855 1.00 62.28 75 ASN A C 1
ATOM 616 O O . ASN A 1 75 ? -33.643 9.449 49.106 1.00 62.28 75 ASN A O 1
ATOM 620 N N . VAL A 1 76 ? -35.374 8.480 50.154 1.00 71.94 76 VAL A N 1
ATOM 621 C CA . VAL A 1 76 ? -35.182 7.109 49.631 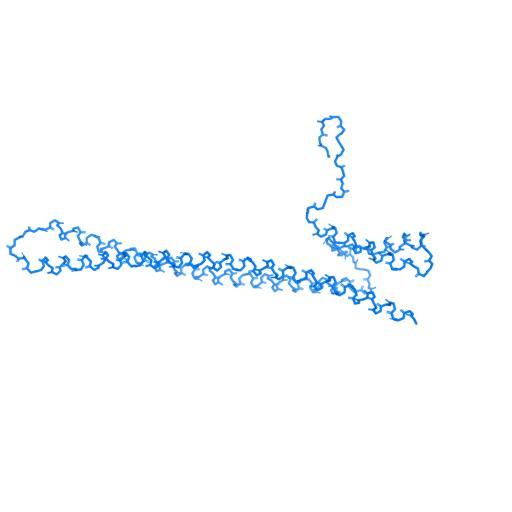1.00 71.94 76 VAL A CA 1
ATOM 622 C C . VAL A 1 76 ? -35.137 7.076 48.095 1.00 71.94 76 VAL A C 1
ATOM 624 O O . VAL A 1 76 ? -34.391 6.292 47.517 1.00 71.94 76 VAL A O 1
ATOM 627 N N . GLN A 1 77 ? -35.871 7.973 47.431 1.00 77.38 77 GLN A N 1
ATOM 628 C CA . GLN A 1 77 ? -35.924 8.070 45.971 1.00 77.38 77 GLN A CA 1
ATOM 629 C C . GLN A 1 77 ? -34.569 8.452 45.350 1.00 77.38 77 GLN A C 1
ATOM 631 O O . GLN A 1 77 ? -34.144 7.837 44.376 1.00 77.38 77 GLN A O 1
ATOM 636 N N . ALA A 1 78 ? -33.860 9.419 45.940 1.00 74.19 78 ALA A N 1
ATOM 637 C CA . ALA A 1 78 ? -32.546 9.837 45.449 1.00 74.19 78 ALA A CA 1
ATOM 638 C C . ALA A 1 78 ? -31.484 8.740 45.630 1.00 74.19 78 ALA A C 1
ATOM 640 O O . ALA A 1 78 ? -30.598 8.601 44.791 1.00 74.19 78 ALA A O 1
ATOM 641 N N . GLN A 1 79 ? -31.591 7.936 46.694 1.00 77.06 79 GLN A N 1
ATOM 642 C CA . GLN A 1 79 ? -30.695 6.801 46.921 1.00 77.06 79 GLN A CA 1
ATOM 643 C C . GLN A 1 79 ? -30.890 5.710 45.858 1.00 77.06 79 GLN A C 1
ATOM 645 O O . GLN A 1 79 ? -29.912 5.220 45.302 1.00 77.06 79 GLN A O 1
ATOM 650 N N . ILE A 1 80 ? -32.145 5.389 45.519 1.00 84.19 80 ILE A N 1
ATOM 651 C CA . ILE A 1 80 ? -32.474 4.406 44.473 1.00 84.19 80 ILE A CA 1
ATOM 652 C C . ILE A 1 80 ? -31.932 4.851 43.105 1.00 84.19 80 ILE A C 1
ATOM 654 O O . ILE A 1 80 ? -31.360 4.040 42.382 1.00 84.19 80 ILE A O 1
ATOM 658 N N . GLU A 1 81 ? -32.074 6.131 42.751 1.00 86.88 81 GLU A N 1
ATOM 659 C CA . GLU A 1 81 ? -31.549 6.669 41.485 1.00 86.88 81 GLU A CA 1
ATOM 660 C C . GLU A 1 81 ? -30.016 6.639 41.418 1.00 86.88 81 GLU A C 1
ATOM 662 O O . GLU A 1 81 ? -29.448 6.341 40.366 1.00 86.88 81 GLU A O 1
ATOM 667 N N . VAL A 1 82 ? -29.333 6.920 42.531 1.00 81.88 82 VAL A N 1
ATOM 668 C CA . VAL A 1 82 ? -27.868 6.822 42.615 1.00 81.88 82 VAL A CA 1
ATOM 669 C C . VAL A 1 82 ? -27.402 5.376 42.454 1.00 81.88 82 VAL A C 1
ATOM 671 O O . VAL A 1 82 ? -26.463 5.127 41.695 1.00 81.88 82 VAL A O 1
ATOM 674 N N . ASP A 1 83 ? -28.068 4.425 43.108 1.00 84.75 83 ASP A N 1
ATOM 675 C CA . ASP A 1 83 ? -27.728 3.004 43.008 1.00 84.75 83 ASP A CA 1
ATOM 676 C C . ASP A 1 83 ? -27.985 2.453 41.589 1.00 84.75 83 ASP A C 1
ATOM 678 O O . ASP A 1 83 ? -27.157 1.709 41.058 1.00 84.75 83 ASP A O 1
ATOM 682 N N . ASP A 1 84 ? -29.070 2.875 40.926 1.00 91.56 84 ASP A N 1
ATOM 683 C CA . ASP A 1 84 ? -29.357 2.529 39.524 1.00 91.56 84 ASP A CA 1
ATOM 684 C C . ASP A 1 84 ? -28.304 3.101 38.559 1.00 91.56 84 ASP A C 1
ATOM 686 O O . ASP A 1 84 ? -27.797 2.391 37.687 1.00 91.56 84 ASP A O 1
ATOM 690 N N . MET A 1 85 ? -27.902 4.365 38.742 1.00 87.06 85 MET A N 1
ATOM 691 C CA . MET A 1 85 ? -26.818 4.964 37.954 1.00 87.06 85 MET A CA 1
ATOM 692 C C . MET A 1 85 ? -25.481 4.253 38.175 1.00 87.06 85 MET A C 1
ATOM 694 O O . MET A 1 85 ? -24.742 4.048 37.213 1.00 87.06 85 MET A O 1
ATOM 698 N N . ARG A 1 86 ? -25.169 3.850 39.414 1.00 86.19 86 ARG A N 1
ATOM 699 C CA . ARG A 1 86 ? -23.944 3.106 39.736 1.00 86.19 86 ARG A CA 1
ATOM 700 C C . ARG A 1 86 ? -23.914 1.760 39.023 1.00 86.19 86 ARG A C 1
ATOM 702 O O . ARG A 1 86 ? -22.897 1.410 38.434 1.00 86.19 86 ARG A O 1
ATOM 709 N N . LYS A 1 87 ? -25.036 1.038 39.038 1.00 93.50 87 LYS A N 1
ATOM 710 C CA . LYS A 1 87 ? -25.162 -0.246 38.348 1.00 93.50 87 LYS A CA 1
ATOM 711 C C . LYS A 1 87 ? -25.003 -0.092 36.834 1.00 93.50 87 LYS A C 1
ATOM 713 O O . LYS A 1 87 ? -24.254 -0.846 36.225 1.00 93.50 87 LYS A O 1
ATOM 718 N N . LYS A 1 88 ? -25.636 0.923 36.236 1.00 92.00 88 LYS A N 1
ATOM 719 C CA . LYS A 1 88 ? -25.474 1.238 34.805 1.00 92.00 88 LYS A CA 1
ATOM 720 C C . LYS A 1 88 ? -24.040 1.617 34.448 1.00 92.00 88 LYS A C 1
ATOM 722 O O . LYS A 1 88 ? -23.582 1.268 33.368 1.00 92.00 88 LYS A O 1
ATOM 727 N N . LEU A 1 89 ? -23.343 2.347 35.319 1.00 90.19 89 LEU A N 1
ATOM 728 C CA . LEU A 1 89 ? -21.942 2.701 35.102 1.00 90.19 89 LEU A CA 1
ATOM 729 C C . LEU A 1 89 ? -21.062 1.446 35.097 1.00 90.19 89 LEU A C 1
ATOM 731 O O . LEU A 1 89 ? -20.287 1.256 34.170 1.00 90.19 89 LEU A O 1
ATOM 735 N N . GLU A 1 90 ? -21.263 0.558 36.068 1.00 92.75 90 GLU A N 1
ATOM 736 C CA . GLU A 1 90 ? -20.542 -0.713 36.161 1.00 92.75 90 GLU A CA 1
ATOM 737 C C . GLU A 1 90 ? -20.808 -1.616 34.941 1.00 92.75 90 GLU A C 1
ATOM 739 O O . GLU A 1 90 ? -19.870 -2.150 34.353 1.00 92.75 90 GLU A O 1
ATOM 744 N N . GLU A 1 91 ? -22.061 -1.722 34.483 1.00 94.94 91 GLU A N 1
ATOM 745 C CA . GLU A 1 91 ? -22.407 -2.419 33.232 1.00 94.94 91 GLU A CA 1
ATOM 746 C C . GLU A 1 91 ? -21.664 -1.827 32.019 1.00 94.94 91 GLU A C 1
ATOM 748 O O . GLU A 1 91 ? -21.150 -2.573 31.183 1.00 94.94 91 GLU A O 1
ATOM 753 N N . LYS A 1 92 ? -21.553 -0.495 31.936 1.00 92.56 92 LYS A N 1
ATOM 754 C CA . LYS A 1 92 ? -20.841 0.190 30.847 1.00 92.56 92 LYS A CA 1
ATOM 755 C C . LYS A 1 92 ? -19.329 0.027 30.903 1.00 92.56 92 LYS A C 1
ATOM 757 O O . LYS A 1 92 ? -18.724 -0.092 29.840 1.00 92.56 92 LYS A O 1
ATOM 762 N N . ASP A 1 93 ? -18.735 -0.023 32.089 1.00 91.62 93 ASP A N 1
ATOM 763 C CA . ASP A 1 93 ? -17.306 -0.304 32.247 1.00 91.62 93 ASP A CA 1
ATOM 764 C C . ASP A 1 93 ? -16.979 -1.723 31.755 1.00 91.62 93 ASP A C 1
ATOM 766 O O . ASP A 1 93 ? -16.052 -1.907 30.965 1.00 91.62 93 ASP A O 1
ATOM 770 N N . TYR A 1 94 ? -17.805 -2.718 32.107 1.00 94.75 94 TYR A N 1
ATOM 771 C CA . TYR A 1 94 ? -17.652 -4.081 31.583 1.00 94.75 94 TYR A CA 1
ATOM 772 C C . TYR A 1 94 ? -17.836 -4.159 30.059 1.00 94.75 94 TYR A C 1
ATOM 774 O O . TYR A 1 94 ? -17.087 -4.869 29.379 1.00 94.75 94 TYR A O 1
ATOM 782 N N . GLU A 1 95 ? -18.818 -3.445 29.497 1.00 95.88 95 GLU A N 1
ATOM 783 C CA . GLU A 1 95 ? -18.992 -3.349 28.041 1.00 95.88 95 GLU A CA 1
ATOM 784 C C . GLU A 1 95 ? -17.762 -2.724 27.369 1.00 95.88 95 GLU A C 1
ATOM 786 O O . GLU A 1 95 ? -17.305 -3.222 26.337 1.00 95.88 95 GLU A O 1
ATOM 791 N N . LEU A 1 96 ? -17.204 -1.660 27.954 1.00 94.19 96 LEU A N 1
ATOM 792 C CA . LEU A 1 96 ? -16.036 -0.967 27.422 1.00 94.19 96 LEU A CA 1
ATOM 793 C C . LEU A 1 96 ? -14.801 -1.874 27.420 1.00 94.19 96 LEU A C 1
ATOM 795 O O . LEU A 1 96 ? -14.146 -1.999 26.385 1.00 94.19 96 LEU A O 1
ATOM 799 N N . ASP A 1 97 ? -14.528 -2.567 28.525 1.00 95.12 97 ASP A N 1
ATOM 800 C CA . ASP A 1 97 ? -13.425 -3.527 28.622 1.00 95.12 97 ASP A CA 1
ATOM 801 C C . ASP A 1 97 ? -13.578 -4.674 27.616 1.00 95.12 97 ASP A C 1
ATOM 803 O O . ASP A 1 97 ? -12.619 -5.073 26.947 1.00 95.12 97 ASP A O 1
ATOM 807 N N . SER A 1 98 ? -14.799 -5.189 27.451 1.00 96.56 98 SER A N 1
ATOM 808 C CA . SER A 1 98 ? -15.111 -6.209 26.445 1.00 96.56 98 SER A CA 1
ATOM 809 C C . SER A 1 98 ? -14.810 -5.715 25.024 1.00 96.56 98 SER A C 1
ATOM 811 O O . SER A 1 98 ? -14.159 -6.415 24.240 1.00 96.56 98 SER A O 1
ATOM 813 N N . LEU A 1 99 ? -15.206 -4.481 24.697 1.00 96.06 99 LEU A N 1
ATOM 814 C CA . LEU A 1 99 ? -14.942 -3.865 23.396 1.00 96.06 99 LEU A CA 1
ATOM 815 C C . LEU A 1 99 ? -13.452 -3.596 23.163 1.00 96.06 99 LEU A C 1
ATOM 817 O O . LEU A 1 99 ? -12.963 -3.841 22.059 1.00 96.06 99 LEU A O 1
ATOM 821 N N . ILE A 1 100 ? -12.715 -3.139 24.178 1.00 93.44 100 ILE A N 1
ATOM 822 C CA . ILE A 1 100 ? -11.261 -2.939 24.102 1.00 93.44 100 ILE A CA 1
ATOM 823 C C . ILE A 1 100 ? -10.564 -4.273 23.819 1.00 93.44 100 ILE A C 1
ATOM 825 O O . ILE A 1 100 ? -9.739 -4.363 22.906 1.00 93.44 100 ILE A O 1
ATOM 829 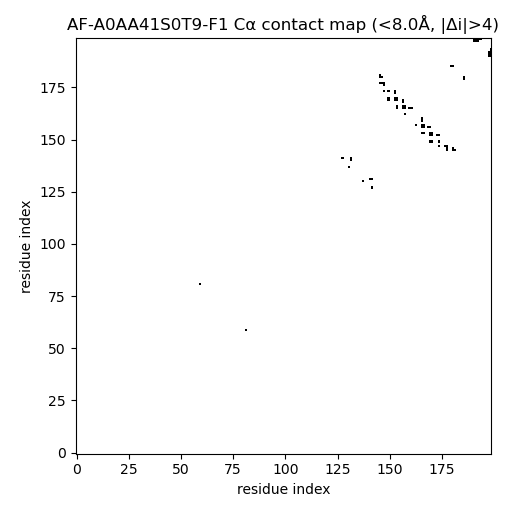N N . ASN A 1 101 ? -10.935 -5.326 24.548 1.00 95.81 101 ASN A N 1
ATOM 830 C CA . ASN A 1 101 ? -10.381 -6.663 24.358 1.00 95.81 101 ASN A CA 1
ATOM 831 C C . ASN A 1 101 ? -10.668 -7.207 22.955 1.00 95.81 101 ASN A C 1
ATOM 833 O O . ASN A 1 101 ? -9.763 -7.722 22.290 1.00 95.81 101 ASN A O 1
ATOM 837 N N . LEU A 1 102 ? -11.902 -7.047 22.472 1.00 97.00 102 LEU A N 1
ATOM 838 C CA . LEU A 1 102 ? -12.277 -7.447 21.120 1.00 97.00 102 LEU A CA 1
ATOM 839 C C . LEU A 1 102 ? -11.487 -6.666 20.064 1.00 97.00 102 LEU A C 1
ATOM 841 O O . LEU A 1 102 ? -10.954 -7.269 19.133 1.00 97.00 102 LEU A O 1
ATOM 845 N N . ASN A 1 103 ? -11.365 -5.348 20.216 1.00 96.25 103 ASN A N 1
ATOM 846 C CA . ASN A 1 103 ? -10.621 -4.506 19.286 1.00 96.25 103 ASN A CA 1
ATOM 847 C C . ASN A 1 103 ? -9.138 -4.908 19.223 1.00 96.25 103 ASN A C 1
ATOM 849 O O . ASN A 1 103 ? -8.595 -5.116 18.140 1.00 96.25 103 ASN A O 1
ATOM 853 N N . ASN A 1 104 ? -8.500 -5.128 20.375 1.00 95.19 104 ASN A N 1
ATOM 854 C CA . ASN A 1 104 ? -7.116 -5.602 20.442 1.00 95.19 104 ASN A CA 1
ATOM 855 C C . ASN A 1 104 ? -6.940 -6.965 19.753 1.00 95.19 104 ASN A C 1
ATOM 857 O O . ASN A 1 104 ? -5.975 -7.173 19.012 1.00 95.19 104 ASN A O 1
ATOM 861 N N . ALA A 1 105 ? -7.885 -7.889 19.948 1.00 96.50 105 ALA A N 1
ATOM 862 C CA . ALA A 1 105 ? -7.866 -9.188 19.283 1.00 96.50 105 ALA A CA 1
ATOM 863 C C . ALA A 1 105 ? -8.015 -9.066 17.756 1.00 96.50 105 ALA A C 1
ATOM 865 O O . ALA A 1 105 ? -7.324 -9.774 17.014 1.00 96.50 105 ALA A O 1
ATOM 866 N N . LEU A 1 106 ? -8.882 -8.162 17.284 1.00 97.50 106 LEU A N 1
ATOM 867 C CA . LEU A 1 106 ? -9.080 -7.882 15.860 1.00 97.50 106 LEU A CA 1
ATOM 868 C C . LEU A 1 106 ? -7.830 -7.270 15.225 1.00 97.50 106 LEU A C 1
ATOM 870 O O . LEU A 1 106 ? -7.374 -7.797 14.213 1.00 97.50 106 LEU A O 1
ATOM 874 N N . ILE A 1 107 ? -7.226 -6.257 15.853 1.00 95.31 107 ILE A N 1
ATOM 875 C CA . ILE A 1 107 ? -5.965 -5.646 15.399 1.00 95.31 107 ILE A CA 1
ATOM 876 C C . ILE A 1 107 ? -4.875 -6.715 15.290 1.00 95.31 107 ILE A C 1
ATOM 878 O O . ILE A 1 107 ? -4.204 -6.840 14.267 1.00 95.31 107 ILE A O 1
ATOM 882 N N . ALA A 1 108 ? -4.721 -7.551 16.320 1.00 95.50 108 ALA A N 1
ATOM 883 C CA . ALA A 1 108 ? -3.714 -8.603 16.307 1.00 95.50 108 ALA A CA 1
ATOM 884 C C . ALA A 1 108 ? -3.966 -9.632 15.187 1.00 95.50 108 ALA A C 1
ATOM 886 O O . ALA A 1 108 ? -3.018 -10.129 14.576 1.00 95.50 108 ALA A O 1
ATOM 887 N N . LYS A 1 109 ? -5.233 -9.958 14.898 1.00 96.06 109 LYS A N 1
ATOM 888 C CA . LYS A 1 109 ? -5.610 -10.870 13.809 1.00 96.06 109 LYS A CA 1
ATOM 889 C C . LYS A 1 109 ? -5.360 -10.254 12.433 1.00 96.06 109 LYS A C 1
ATOM 891 O O . LYS A 1 109 ? -4.828 -10.947 11.570 1.00 96.06 109 LYS A O 1
ATOM 896 N N . GLU A 1 110 ? -5.714 -8.988 12.241 1.00 95.56 110 GLU A N 1
ATOM 897 C CA . GLU A 1 110 ? -5.463 -8.248 11.004 1.00 95.56 110 GLU A CA 1
ATOM 898 C C . GLU A 1 110 ? -3.963 -8.178 10.714 1.00 95.56 110 GLU A C 1
ATOM 900 O O . GLU A 1 110 ? -3.536 -8.576 9.633 1.00 95.56 110 GLU A O 1
ATOM 905 N N . CYS A 1 111 ? -3.154 -7.768 11.696 1.00 93.56 111 CYS A N 1
ATOM 906 C CA . CYS A 1 111 ? -1.701 -7.697 11.554 1.00 93.56 111 CYS A CA 1
ATOM 907 C C . CYS A 1 111 ? -1.100 -9.043 11.135 1.00 93.56 111 CYS A C 1
ATOM 909 O O . CYS A 1 111 ? -0.3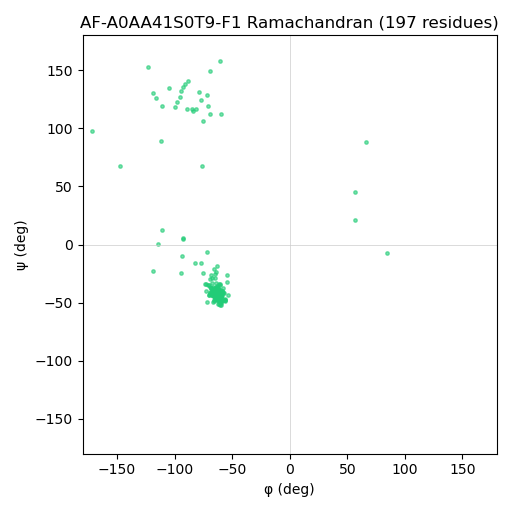10 -9.092 10.193 1.00 93.56 111 CYS A O 1
ATOM 911 N N . ARG A 1 112 ? -1.499 -10.141 11.795 1.00 94.62 112 ARG A N 1
ATOM 912 C CA . ARG A 1 112 ? -1.035 -11.493 11.442 1.00 94.62 112 ARG A CA 1
ATOM 913 C C . ARG A 1 112 ? -1.457 -11.889 10.030 1.00 94.62 112 ARG A C 1
ATOM 915 O O . ARG A 1 112 ? -0.607 -12.259 9.229 1.00 94.62 112 ARG A O 1
ATOM 922 N N . SER A 1 113 ? -2.743 -11.755 9.708 1.00 95.12 113 SER A N 1
ATOM 923 C CA . SER A 1 113 ? -3.273 -12.138 8.396 1.00 95.12 113 SER A CA 1
ATOM 924 C C . SER A 1 113 ? -2.662 -11.314 7.263 1.00 95.12 113 SER A C 1
ATOM 926 O O . SER A 1 113 ? -2.380 -11.858 6.199 1.00 95.12 113 SER A O 1
ATOM 928 N N . ASN A 1 114 ? -2.443 -10.016 7.477 1.00 95.81 114 ASN A N 1
ATOM 929 C CA . ASN A 1 114 ? -1.796 -9.158 6.495 1.00 95.81 114 ASN A CA 1
ATOM 930 C C . ASN A 1 114 ? -0.325 -9.549 6.319 1.00 95.81 114 ASN A C 1
ATOM 932 O O . ASN A 1 114 ? 0.137 -9.652 5.189 1.00 95.81 114 ASN A O 1
ATOM 936 N N . HIS A 1 115 ? 0.402 -9.825 7.406 1.00 94.56 115 HIS A N 1
ATOM 937 C CA . HIS A 1 115 ? 1.788 -10.284 7.316 1.00 94.56 115 HIS A CA 1
ATOM 938 C C . HIS A 1 115 ? 1.908 -11.592 6.519 1.00 94.56 115 HIS A C 1
ATOM 940 O O . HIS A 1 115 ? 2.684 -11.654 5.569 1.00 94.56 115 HIS A O 1
ATOM 946 N N . GLU A 1 116 ? 1.080 -12.593 6.829 1.00 95.75 116 GLU A N 1
ATOM 947 C CA . GLU A 1 116 ? 1.026 -13.858 6.084 1.00 95.75 116 GLU A CA 1
ATOM 948 C C . GLU A 1 116 ? 0.712 -13.637 4.597 1.00 95.75 116 GLU A C 1
ATOM 950 O O . GLU A 1 116 ? 1.345 -14.241 3.730 1.00 95.75 116 GLU A O 1
ATOM 955 N N . LEU A 1 117 ? -0.224 -12.733 4.285 1.00 97.50 117 LEU A N 1
ATOM 956 C CA . LEU A 1 117 ? -0.576 -12.391 2.909 1.00 97.50 117 LEU A CA 1
ATOM 957 C C . LEU A 1 117 ? 0.586 -11.720 2.160 1.00 97.50 117 LEU A C 1
ATOM 959 O O . LEU A 1 117 ? 0.823 -12.043 0.995 1.00 97.50 117 LEU A O 1
ATOM 963 N N . GLN A 1 118 ? 1.310 -10.798 2.804 1.00 95.38 118 GLN A N 1
ATOM 964 C CA . GLN A 1 118 ? 2.477 -10.147 2.201 1.00 95.38 118 GLN A CA 1
ATOM 965 C C . GLN A 1 118 ? 3.604 -11.153 1.938 1.00 95.38 118 GLN A C 1
ATOM 967 O O . GLN A 1 118 ? 4.174 -11.145 0.846 1.00 95.38 118 GLN A O 1
ATOM 972 N N . GLU A 1 119 ? 3.882 -12.056 2.880 1.00 96.56 119 GLU A N 1
ATOM 973 C CA . GLU A 1 119 ? 4.889 -13.108 2.696 1.00 96.56 119 GLU A CA 1
ATOM 974 C C . GLU A 1 119 ? 4.488 -14.080 1.579 1.00 96.56 119 GLU A C 1
ATOM 976 O O . GLU A 1 119 ? 5.283 -14.350 0.678 1.00 96.56 119 GLU A O 1
ATOM 981 N N . ALA A 1 120 ? 3.230 -14.533 1.552 1.00 96.19 120 ALA A N 1
ATOM 982 C CA . ALA A 1 120 ? 2.723 -15.384 0.476 1.00 96.19 120 ALA A CA 1
ATOM 983 C C . ALA A 1 120 ? 2.829 -14.697 -0.895 1.00 96.19 120 ALA A C 1
ATOM 985 O O . ALA A 1 120 ? 3.246 -15.317 -1.877 1.00 96.19 120 ALA A O 1
ATOM 986 N N . ARG A 1 121 ? 2.502 -13.399 -0.968 1.00 93.88 121 ARG A N 1
ATOM 987 C CA . ARG A 1 121 ? 2.648 -12.597 -2.190 1.00 93.88 121 ARG A CA 1
ATOM 988 C C . ARG A 1 121 ? 4.106 -12.513 -2.634 1.00 93.88 121 ARG A C 1
ATOM 990 O O . ARG A 1 121 ? 4.377 -12.667 -3.822 1.00 93.88 121 ARG A O 1
ATOM 997 N N . LYS A 1 122 ? 5.030 -12.274 -1.704 1.00 93.88 122 LYS A N 1
ATOM 998 C CA . LYS A 1 122 ? 6.464 -12.188 -1.990 1.00 93.88 122 LYS A CA 1
ATOM 999 C C . LYS A 1 122 ? 6.999 -13.506 -2.550 1.00 93.88 122 LYS A C 1
ATOM 1001 O O . LYS A 1 122 ? 7.572 -13.506 -3.635 1.00 93.88 122 LYS A O 1
ATOM 1006 N N . VAL A 1 123 ? 6.726 -14.621 -1.871 1.00 94.44 123 VAL A N 1
ATOM 1007 C CA . VAL A 1 123 ? 7.141 -15.962 -2.313 1.00 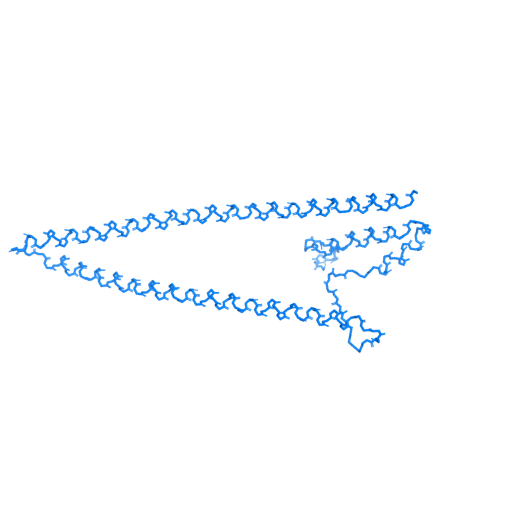94.44 123 VAL A CA 1
ATOM 1008 C C . VAL A 1 123 ? 6.562 -16.297 -3.690 1.00 94.44 123 VAL A C 1
ATOM 1010 O O . VAL A 1 123 ? 7.259 -16.857 -4.535 1.00 94.44 123 VAL A O 1
ATOM 1013 N N . LEU A 1 124 ? 5.305 -15.926 -3.952 1.00 91.12 124 LEU A N 1
ATOM 1014 C CA . LEU A 1 124 ? 4.684 -16.130 -5.259 1.00 91.12 124 LEU A CA 1
ATOM 1015 C C . LEU A 1 124 ? 5.394 -15.336 -6.365 1.00 91.12 124 LEU A C 1
ATOM 1017 O O . LEU A 1 124 ? 5.661 -15.895 -7.426 1.00 91.12 124 LEU A O 1
ATOM 1021 N N . ILE A 1 125 ? 5.702 -14.056 -6.129 1.00 85.94 125 ILE A N 1
ATOM 1022 C CA . ILE A 1 125 ? 6.428 -13.216 -7.095 1.00 85.94 125 ILE A CA 1
ATOM 1023 C C . ILE A 1 125 ? 7.810 -13.813 -7.381 1.00 85.94 125 ILE A C 1
ATOM 1025 O O . ILE A 1 125 ? 8.146 -14.026 -8.542 1.00 85.94 125 ILE A O 1
ATOM 1029 N N . GLU A 1 126 ? 8.575 -14.150 -6.341 1.00 87.44 126 GLU A N 1
ATOM 1030 C CA . GLU A 1 126 ? 9.913 -14.742 -6.482 1.00 87.44 126 GLU A CA 1
ATOM 1031 C C . GLU A 1 126 ? 9.873 -16.077 -7.243 1.00 87.44 126 GLU A C 1
ATOM 1033 O O . GLU A 1 126 ? 10.689 -16.321 -8.136 1.00 87.44 126 GLU A O 1
ATOM 1038 N N . GLY A 1 127 ? 8.885 -16.927 -6.945 1.00 86.50 127 GLY A N 1
ATOM 1039 C CA . GLY A 1 127 ? 8.681 -18.189 -7.649 1.00 86.50 127 GLY A CA 1
ATOM 1040 C C . GLY A 1 127 ? 8.378 -17.987 -9.134 1.00 86.50 127 GLY A C 1
ATOM 1041 O O . GLY A 1 127 ? 9.014 -18.614 -9.982 1.00 86.50 127 GLY A O 1
ATOM 1042 N N . LEU A 1 128 ? 7.442 -17.089 -9.463 1.00 84.50 128 LEU A N 1
ATOM 1043 C CA . LEU A 1 128 ? 7.062 -16.771 -10.845 1.00 84.50 128 LEU A CA 1
ATOM 1044 C C . LEU A 1 128 ? 8.217 -16.146 -11.642 1.00 84.50 128 LEU A C 1
ATOM 1046 O O . LEU A 1 128 ? 8.427 -16.511 -12.801 1.00 84.50 128 LEU A O 1
ATOM 1050 N N . ASP A 1 129 ? 9.009 -15.273 -11.023 1.00 80.12 129 ASP A N 1
ATOM 1051 C CA . ASP A 1 129 ? 10.211 -14.697 -11.633 1.00 80.12 129 ASP A CA 1
ATOM 1052 C C . ASP A 1 129 ? 11.247 -15.780 -11.973 1.00 80.12 129 ASP A C 1
ATOM 1054 O O . ASP A 1 129 ? 11.863 -15.751 -13.043 1.00 80.12 129 ASP A O 1
ATOM 1058 N N . GLY A 1 130 ? 11.389 -16.789 -11.108 1.00 78.06 130 GLY A N 1
ATOM 1059 C CA . GLY A 1 130 ? 12.209 -17.970 -11.373 1.00 78.06 130 GLY A CA 1
ATOM 1060 C C . GLY A 1 130 ? 11.766 -18.739 -12.622 1.00 78.06 130 GLY A C 1
ATOM 1061 O O . GLY A 1 130 ? 12.610 -19.121 -13.434 1.00 78.06 130 GLY A O 1
ATOM 1062 N N . PHE A 1 131 ? 10.454 -18.911 -12.829 1.00 74.44 131 PHE A N 1
ATOM 1063 C CA . PHE A 1 131 ? 9.906 -19.578 -14.020 1.00 74.44 131 PHE A CA 1
ATOM 1064 C C . PHE A 1 131 ? 10.149 -18.796 -15.315 1.00 74.44 131 PHE A C 1
ATOM 1066 O O . PHE A 1 131 ? 10.422 -19.405 -16.351 1.00 74.44 131 PHE A O 1
ATOM 1073 N N . ALA A 1 132 ? 10.082 -17.462 -15.268 1.00 65.56 132 ALA A N 1
ATOM 1074 C CA . ALA A 1 132 ? 10.329 -16.609 -16.433 1.00 65.56 132 ALA A CA 1
ATOM 1075 C C . ALA A 1 132 ? 11.783 -16.694 -16.944 1.00 65.56 132 ALA A C 1
ATOM 1077 O O . ALA A 1 132 ? 12.028 -16.487 -18.131 1.00 65.56 132 ALA A O 1
ATOM 1078 N N . ASN A 1 133 ? 12.734 -17.044 -16.070 1.00 65.19 133 ASN A N 1
ATOM 1079 C CA . ASN A 1 133 ? 14.168 -17.114 -16.373 1.00 65.19 133 ASN A CA 1
ATOM 1080 C C . ASN A 1 133 ? 14.660 -18.510 -16.813 1.00 65.19 133 ASN A C 1
ATOM 1082 O O . ASN A 1 133 ? 15.862 -18.718 -17.011 1.00 65.19 133 ASN A O 1
ATOM 1086 N N . ILE A 1 134 ? 13.764 -19.489 -16.977 1.00 71.25 134 ILE A N 1
ATOM 1087 C CA . ILE A 1 134 ? 14.127 -20.839 -17.429 1.00 71.25 134 ILE A CA 1
ATOM 1088 C C . ILE A 1 134 ? 14.510 -20.802 -18.921 1.00 71.25 134 ILE A C 1
ATOM 1090 O O . ILE A 1 134 ? 13.765 -20.311 -19.763 1.00 71.25 134 ILE A O 1
ATOM 1094 N N . ARG A 1 135 ? 15.679 -21.368 -19.276 1.00 62.47 135 ARG A N 1
ATOM 1095 C CA . ARG A 1 135 ? 16.210 -21.392 -20.664 1.00 62.47 135 ARG A CA 1
ATOM 1096 C C . ARG A 1 135 ? 15.344 -22.164 -21.669 1.00 62.47 135 ARG A C 1
ATOM 1098 O O . ARG A 1 135 ? 15.526 -22.008 -22.873 1.00 62.47 135 ARG A O 1
ATOM 1105 N N . SER A 1 136 ? 14.449 -23.023 -21.190 1.00 70.00 136 SER A N 1
ATOM 1106 C CA . SER A 1 136 ? 13.482 -23.752 -22.013 1.00 70.00 136 SER A CA 1
ATOM 1107 C C . SER A 1 136 ? 12.182 -22.962 -22.091 1.00 70.00 136 SER A C 1
ATOM 1109 O O . SER A 1 136 ? 11.713 -22.482 -21.063 1.00 70.00 136 SER A O 1
ATOM 1111 N N . ARG A 1 137 ? 11.582 -22.846 -23.284 1.00 65.25 137 ARG A N 1
ATOM 1112 C CA . ARG A 1 137 ? 10.288 -22.168 -23.458 1.00 65.25 137 ARG A CA 1
ATOM 1113 C C . ARG A 1 137 ? 9.223 -22.884 -22.614 1.00 65.25 137 ARG A C 1
ATOM 1115 O O . ARG A 1 137 ? 8.895 -24.028 -22.938 1.00 65.25 137 ARG A O 1
ATOM 1122 N N . PRO A 1 138 ? 8.686 -22.256 -21.556 1.00 66.12 138 PRO A N 1
ATOM 1123 C CA . PRO A 1 138 ? 7.690 -22.901 -20.718 1.00 66.12 138 PRO A CA 1
ATOM 1124 C C . PRO A 1 138 ? 6.371 -23.062 -21.487 1.00 66.12 138 PRO A C 1
ATOM 1126 O O . PRO A 1 138 ? 6.026 -22.246 -22.340 1.00 66.12 138 PRO A O 1
ATOM 1129 N N . VAL A 1 139 ? 5.616 -24.118 -21.166 1.00 74.12 139 VAL A N 1
ATOM 1130 C CA . VAL A 1 139 ? 4.275 -24.382 -21.732 1.00 74.12 139 VAL A CA 1
ATOM 1131 C C . VAL A 1 139 ? 3.275 -23.282 -21.339 1.00 74.12 139 VAL A C 1
ATOM 1133 O O . VAL A 1 139 ? 2.298 -23.044 -22.043 1.00 74.12 139 VAL A O 1
ATOM 1136 N N . ILE A 1 140 ? 3.543 -22.582 -20.233 1.00 76.44 140 ILE A N 1
ATOM 1137 C CA . ILE A 1 140 ? 2.742 -21.477 -19.701 1.00 76.44 140 ILE A CA 1
ATOM 1138 C C . ILE A 1 140 ? 3.593 -20.203 -19.735 1.00 76.44 140 ILE A C 1
ATOM 1140 O O . ILE A 1 140 ? 4.695 -20.178 -19.192 1.00 76.44 140 ILE A O 1
ATOM 1144 N N . GLY A 1 141 ? 3.080 -19.145 -20.367 1.00 75.25 141 GLY A N 1
ATOM 1145 C CA . GLY A 1 141 ? 3.720 -17.828 -20.395 1.00 75.25 141 GLY A CA 1
ATOM 1146 C C . GLY A 1 141 ? 3.259 -16.946 -19.236 1.00 75.25 141 GLY A C 1
ATOM 1147 O O . GLY A 1 141 ? 2.068 -16.887 -18.935 1.00 75.25 141 GLY A O 1
ATOM 1148 N N . ILE A 1 142 ? 4.191 -16.229 -18.610 1.00 77.88 142 ILE A N 1
ATOM 1149 C CA . ILE A 1 142 ? 3.894 -15.238 -17.569 1.00 77.88 142 ILE A CA 1
ATOM 1150 C C . ILE A 1 142 ? 3.819 -13.858 -18.228 1.00 77.88 142 ILE A C 1
ATOM 1152 O O . ILE A 1 142 ? 4.745 -13.452 -18.929 1.00 77.88 142 ILE A O 1
ATOM 1156 N N . LYS A 1 143 ? 2.716 -13.132 -18.007 1.00 82.25 143 LYS A N 1
ATOM 1157 C CA . LYS A 1 143 ? 2.526 -11.755 -18.483 1.00 82.25 143 LYS A CA 1
ATOM 1158 C C . LYS A 1 143 ? 2.529 -10.795 -17.297 1.00 82.25 143 LYS A C 1
ATOM 1160 O O . LYS A 1 143 ? 1.656 -10.883 -16.436 1.00 82.25 143 LYS A O 1
ATOM 1165 N N . ARG A 1 144 ? 3.475 -9.855 -17.279 1.00 82.75 144 ARG A N 1
ATOM 1166 C CA . ARG A 1 144 ? 3.514 -8.765 -16.298 1.00 82.75 144 ARG A CA 1
ATOM 1167 C C . ARG A 1 144 ? 2.568 -7.654 -16.744 1.00 82.75 144 ARG A C 1
ATOM 1169 O O . ARG A 1 144 ? 2.720 -7.088 -17.823 1.00 82.75 144 ARG A O 1
ATOM 1176 N N . MET A 1 145 ? 1.534 -7.397 -15.951 1.00 82.38 145 MET A N 1
ATOM 1177 C CA . MET A 1 145 ? 0.554 -6.354 -16.250 1.00 82.38 145 MET A CA 1
ATOM 1178 C C . MET A 1 145 ? 1.124 -4.989 -15.873 1.00 82.38 145 MET A C 1
ATOM 1180 O O . MET A 1 145 ? 1.632 -4.820 -14.770 1.00 82.38 145 MET A O 1
ATOM 1184 N N . GLY A 1 146 ? 1.033 -4.028 -16.791 1.00 83.44 146 GLY A N 1
ATOM 1185 C CA . GLY A 1 146 ? 1.571 -2.681 -16.598 1.00 83.44 146 GLY A CA 1
ATOM 1186 C C . GLY A 1 146 ? 3.056 -2.531 -16.937 1.00 83.44 146 GLY A C 1
ATOM 1187 O O . GLY A 1 146 ? 3.529 -1.404 -16.981 1.00 83.44 146 GLY A O 1
ATOM 1188 N N . GLU A 1 147 ? 3.777 -3.615 -17.232 1.00 87.44 147 GLU A N 1
ATOM 1189 C CA . GLU A 1 147 ? 5.157 -3.560 -17.726 1.00 87.44 147 GLU A CA 1
ATOM 1190 C C . GLU A 1 147 ? 5.185 -3.612 -19.254 1.00 87.44 147 GLU A C 1
ATOM 1192 O O . GLU A 1 147 ? 4.514 -4.438 -19.884 1.00 87.44 147 GLU A O 1
ATOM 1197 N N . LEU A 1 148 ? 5.954 -2.713 -19.859 1.00 90.75 148 LEU A N 1
ATOM 1198 C CA . LEU A 1 148 ? 6.124 -2.644 -21.300 1.00 90.75 148 LEU A CA 1
ATOM 1199 C C . LEU A 1 148 ? 7.264 -3.542 -21.770 1.00 90.75 148 LEU A C 1
ATOM 1201 O O . LEU A 1 148 ? 8.333 -3.606 -21.174 1.00 90.75 148 LEU A O 1
ATOM 1205 N N . ASN A 1 149 ? 7.047 -4.198 -22.907 1.00 88.75 149 ASN A N 1
ATOM 1206 C CA . ASN A 1 149 ? 8.114 -4.893 -23.613 1.00 88.75 149 ASN A CA 1
ATOM 1207 C C . ASN A 1 149 ? 8.970 -3.862 -24.360 1.00 88.75 149 ASN A C 1
ATOM 1209 O O . ASN A 1 149 ? 8.439 -3.129 -25.190 1.00 88.75 149 ASN A O 1
ATOM 1213 N N . GLU A 1 150 ? 10.280 -3.837 -24.117 1.00 90.81 150 GLU A N 1
ATOM 1214 C CA . GLU A 1 150 ? 11.211 -2.916 -24.785 1.00 90.81 150 GLU A CA 1
ATOM 1215 C C . GLU A 1 150 ? 11.397 -3.212 -26.279 1.00 90.81 150 GLU A C 1
ATOM 1217 O O . GLU A 1 150 ? 11.738 -2.320 -27.055 1.00 90.81 150 GLU A O 1
ATOM 1222 N N . LYS A 1 151 ? 11.201 -4.468 -26.702 1.00 91.88 151 LYS A N 1
ATOM 1223 C CA . LYS A 1 151 ? 11.567 -4.919 -28.050 1.00 91.88 151 LYS A CA 1
ATOM 1224 C C . LYS A 1 151 ? 10.911 -4.101 -29.177 1.00 91.88 151 LYS A C 1
ATOM 1226 O O . LYS A 1 151 ? 11.647 -3.657 -30.050 1.00 91.88 151 LYS A O 1
ATOM 1231 N N . PRO A 1 152 ? 9.591 -3.828 -29.171 1.00 93.50 152 PRO A N 1
ATOM 1232 C CA . PRO A 1 152 ? 8.965 -3.016 -30.214 1.00 93.50 152 PRO A CA 1
ATOM 1233 C C . PRO A 1 152 ? 9.530 -1.593 -30.302 1.00 93.50 152 PRO A C 1
ATOM 1235 O O . PRO A 1 152 ? 9.638 -1.042 -31.394 1.00 93.50 152 PRO A O 1
ATOM 1238 N N . PHE A 1 153 ? 9.913 -1.000 -29.166 1.00 93.81 153 PHE A N 1
ATOM 1239 C CA . PHE A 1 153 ? 10.544 0.321 -29.136 1.00 93.81 153 PHE A CA 1
ATOM 1240 C C . PHE A 1 153 ? 11.931 0.270 -29.778 1.00 93.81 153 PHE A C 1
ATOM 1242 O O . PHE A 1 153 ? 12.243 1.126 -30.606 1.00 93.81 153 PHE A O 1
ATOM 1249 N N . ARG A 1 154 ? 12.718 -0.771 -29.468 1.00 93.12 154 ARG A N 1
ATOM 1250 C CA . ARG A 1 154 ? 14.032 -1.004 -30.086 1.00 93.12 154 ARG A CA 1
ATOM 1251 C C . ARG A 1 154 ? 13.902 -1.189 -31.592 1.00 93.12 154 ARG A C 1
ATOM 1253 O O . ARG A 1 154 ? 14.564 -0.471 -32.332 1.00 93.12 154 ARG A O 1
ATOM 1260 N N . ASP A 1 155 ? 13.023 -2.089 -32.027 1.00 93.75 155 ASP A N 1
ATOM 1261 C CA . ASP A 1 155 ? 12.825 -2.433 -33.438 1.00 93.75 155 ASP A CA 1
ATOM 1262 C C . ASP A 1 155 ? 12.463 -1.180 -34.265 1.00 93.75 155 ASP A C 1
ATOM 1264 O O . ASP A 1 155 ? 13.113 -0.888 -35.268 1.00 93.75 155 ASP A O 1
ATOM 1268 N N . ILE A 1 156 ? 11.513 -0.361 -33.792 1.00 93.31 156 ILE A N 1
ATOM 1269 C CA . ILE A 1 156 ? 11.126 0.893 -34.468 1.00 93.31 156 ILE A CA 1
ATOM 1270 C C . ILE A 1 156 ? 12.260 1.926 -34.449 1.00 93.31 156 ILE A C 1
ATOM 1272 O O . ILE A 1 156 ? 12.447 2.668 -35.417 1.00 93.31 156 ILE A O 1
ATOM 1276 N N . CYS A 1 157 ? 13.005 2.029 -33.347 1.00 91.88 157 CYS A N 1
ATOM 1277 C CA . CYS A 1 157 ? 14.097 2.989 -33.248 1.00 91.88 157 CYS A CA 1
ATOM 1278 C C . CYS A 1 157 ? 15.273 2.630 -34.165 1.00 91.88 157 CYS A C 1
ATOM 1280 O O . CYS A 1 157 ? 15.855 3.544 -34.744 1.00 91.88 157 CYS A O 1
ATOM 1282 N N . ILE A 1 158 ? 15.584 1.342 -34.346 1.00 93.12 158 ILE A N 1
ATOM 1283 C CA . ILE A 1 158 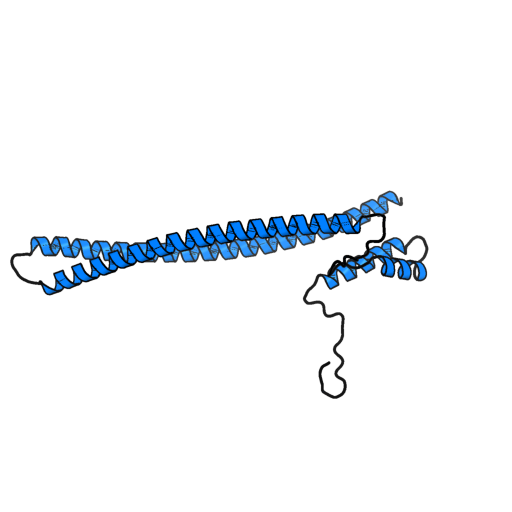? 16.606 0.871 -35.297 1.00 93.12 158 ILE A CA 1
ATOM 1284 C C . ILE A 1 158 ? 16.260 1.310 -36.725 1.00 93.12 158 ILE A C 1
ATOM 1286 O O . ILE A 1 158 ? 17.141 1.724 -37.471 1.00 93.12 158 ILE A O 1
ATOM 1290 N N . GLU A 1 159 ? 14.981 1.248 -37.105 1.00 92.44 159 GLU A N 1
ATOM 1291 C CA . GLU A 1 159 ? 14.534 1.660 -38.440 1.00 92.44 159 GLU A CA 1
ATOM 1292 C C . GLU A 1 159 ? 14.538 3.184 -38.633 1.00 92.44 159 GLU A C 1
ATOM 1294 O O . GLU A 1 159 ? 14.776 3.670 -39.739 1.00 92.44 159 GLU A O 1
ATOM 1299 N N . LYS A 1 160 ? 14.250 3.954 -37.575 1.00 91.62 160 LYS A N 1
ATOM 1300 C CA . LYS A 1 160 ? 14.047 5.411 -37.668 1.00 91.62 160 LYS A CA 1
ATOM 1301 C C . LYS A 1 160 ? 15.283 6.260 -37.389 1.00 91.62 160 LYS A C 1
ATOM 1303 O O . LYS A 1 160 ? 15.308 7.410 -37.829 1.00 91.62 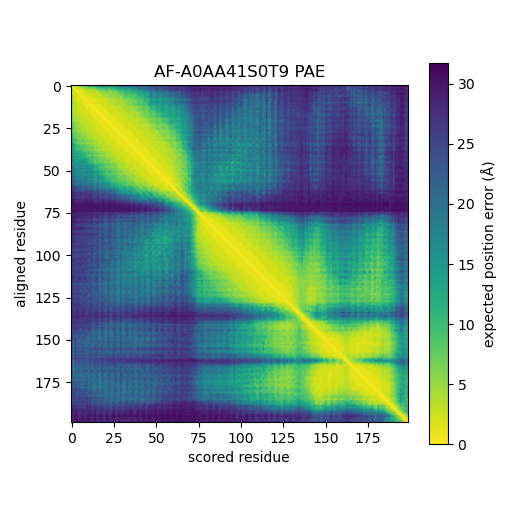160 LYS A O 1
ATOM 1308 N N . PHE A 1 161 ? 16.258 5.756 -36.637 1.00 87.19 161 PHE A N 1
ATOM 1309 C CA . PHE A 1 161 ? 17.389 6.549 -36.154 1.00 87.19 161 PHE A CA 1
ATOM 1310 C C . PHE A 1 161 ? 18.742 5.959 -36.584 1.00 87.19 161 PHE A C 1
ATOM 1312 O O . PHE A 1 161 ? 18.856 4.749 -36.773 1.00 87.19 161 PHE A O 1
ATOM 1319 N N . PRO A 1 162 ? 19.794 6.791 -36.718 1.00 86.19 162 PRO A N 1
ATOM 1320 C CA . PRO A 1 162 ? 21.144 6.318 -37.020 1.00 86.19 162 PRO A CA 1
ATOM 1321 C C . PRO A 1 162 ? 21.699 5.360 -35.955 1.00 86.19 162 PRO A C 1
ATOM 1323 O O . PRO A 1 162 ? 21.312 5.411 -34.785 1.00 86.19 162 PRO A O 1
ATOM 1326 N N . THR A 1 163 ? 22.686 4.546 -36.348 1.00 78.25 163 THR A N 1
ATOM 1327 C CA . THR A 1 163 ? 23.280 3.461 -35.541 1.00 78.25 163 THR A CA 1
ATOM 1328 C C . THR A 1 163 ? 23.795 3.890 -34.160 1.00 78.25 163 THR A C 1
ATOM 1330 O O . THR A 1 163 ? 23.842 3.062 -33.256 1.00 78.25 163 THR A O 1
ATOM 1333 N N . GLU A 1 164 ? 24.167 5.159 -33.972 1.00 80.56 164 GLU A N 1
ATOM 1334 C CA . GLU A 1 164 ? 24.703 5.670 -32.700 1.00 80.56 164 GLU A CA 1
ATOM 1335 C C . GLU A 1 164 ? 23.642 6.295 -31.769 1.00 80.56 164 GLU A C 1
ATOM 1337 O O . GLU A 1 164 ? 23.946 6.550 -30.606 1.00 80.56 164 GLU A O 1
ATOM 1342 N N . GLU A 1 165 ? 22.403 6.515 -32.229 1.00 88.69 165 GLU A N 1
ATOM 1343 C CA . GLU A 1 165 ? 21.367 7.231 -31.456 1.00 88.69 165 GLU A CA 1
ATOM 1344 C C . GLU A 1 165 ? 20.120 6.395 -31.136 1.00 88.69 165 GLU A C 1
ATOM 1346 O O . GLU A 1 165 ? 19.404 6.697 -30.174 1.00 88.69 165 GLU A O 1
ATOM 1351 N N . TRP A 1 166 ? 19.844 5.344 -31.916 1.00 89.62 166 TRP A N 1
ATOM 1352 C CA . TRP A 1 166 ? 18.611 4.560 -31.779 1.00 89.62 166 TRP A CA 1
ATOM 1353 C C . TRP A 1 166 ? 18.454 3.905 -30.401 1.00 89.62 166 TRP A C 1
ATOM 1355 O O . TRP A 1 166 ? 17.334 3.810 -29.902 1.00 89.62 166 TRP A O 1
ATOM 1365 N N . GLU A 1 167 ? 19.553 3.480 -29.770 1.00 89.31 167 GLU A N 1
ATOM 1366 C CA . GLU A 1 167 ? 19.519 2.796 -28.474 1.00 89.31 167 GLU A CA 1
ATOM 1367 C C . GLU A 1 167 ? 19.020 3.741 -27.374 1.00 89.31 167 GLU A C 1
ATOM 1369 O O . GLU A 1 167 ? 18.058 3.428 -26.670 1.00 89.31 167 GLU A O 1
ATOM 1374 N N . THR A 1 168 ? 19.584 4.950 -27.305 1.00 91.19 168 THR A N 1
ATOM 1375 C CA . THR A 1 168 ? 19.142 5.998 -26.375 1.00 91.19 168 THR A CA 1
ATOM 1376 C C . THR A 1 168 ? 17.687 6.382 -26.633 1.00 91.19 168 THR A C 1
ATOM 1378 O O . THR A 1 168 ? 16.890 6.454 -25.699 1.00 91.19 168 THR A O 1
ATOM 1381 N N . LYS A 1 169 ? 17.304 6.568 -27.904 1.00 91.44 169 LYS A N 1
ATOM 1382 C CA . LYS A 1 169 ? 15.927 6.930 -28.277 1.00 91.44 169 LYS A CA 1
ATOM 1383 C C . LYS A 1 169 ? 14.916 5.847 -27.912 1.00 91.44 169 LYS A C 1
ATOM 1385 O O . LYS A 1 169 ? 13.813 6.171 -27.476 1.00 91.44 169 LYS A O 1
ATOM 1390 N N . SER A 1 170 ? 15.299 4.580 -28.043 1.00 92.38 170 SER A N 1
ATOM 1391 C CA . SER A 1 170 ? 14.466 3.449 -27.644 1.00 92.38 170 SER A CA 1
ATOM 1392 C C . SER A 1 170 ? 14.203 3.453 -26.142 1.00 92.38 170 SER A C 1
ATOM 1394 O O . SER A 1 170 ? 13.056 3.290 -25.727 1.00 92.38 170 SER A O 1
ATOM 1396 N N . VAL A 1 171 ? 15.246 3.635 -25.326 1.00 92.75 171 VAL A N 1
ATOM 1397 C CA . VAL A 1 171 ? 15.113 3.663 -23.862 1.00 92.75 171 VAL A CA 1
ATOM 1398 C C . VAL A 1 171 ? 14.276 4.864 -23.422 1.00 92.75 171 VAL A C 1
ATOM 1400 O O . VAL A 1 171 ? 13.346 4.701 -22.636 1.00 92.75 171 VAL A O 1
ATOM 1403 N N . GLU A 1 172 ? 14.537 6.054 -23.971 1.00 93.56 172 GLU A N 1
ATOM 1404 C CA . GLU A 1 172 ? 13.755 7.264 -23.680 1.00 93.56 172 GLU A CA 1
ATOM 1405 C C . GLU A 1 172 ? 12.261 7.065 -23.972 1.00 93.56 172 GLU A C 1
ATOM 1407 O O . GLU A 1 172 ? 11.410 7.390 -23.140 1.00 93.56 172 GLU A O 1
ATOM 1412 N N . LEU A 1 173 ? 11.935 6.505 -25.142 1.00 93.31 173 LEU A N 1
ATOM 1413 C CA . LEU A 1 173 ? 10.553 6.292 -25.561 1.00 93.31 173 LEU A CA 1
ATOM 1414 C C . LEU A 1 173 ? 9.858 5.213 -24.721 1.00 93.31 173 LEU A C 1
ATOM 1416 O O . LEU A 1 173 ? 8.714 5.414 -24.308 1.00 93.31 173 LEU A O 1
ATOM 1420 N N . CYS A 1 174 ? 10.543 4.101 -24.441 1.00 93.31 174 CYS A N 1
ATOM 1421 C CA . CYS A 1 174 ? 10.004 3.027 -23.610 1.00 93.31 174 CYS A CA 1
ATOM 1422 C C . CYS A 1 174 ? 9.724 3.524 -22.184 1.00 93.31 174 CYS A C 1
ATOM 1424 O O . CYS A 1 174 ? 8.628 3.320 -21.670 1.00 93.31 174 CYS A O 1
ATOM 1426 N N . SER A 1 175 ? 10.659 4.262 -21.578 1.00 92.81 175 SER A N 1
ATOM 1427 C CA . SER A 1 175 ? 10.498 4.847 -20.240 1.00 92.81 175 SER A CA 1
ATOM 1428 C C . SER A 1 175 ? 9.368 5.874 -20.174 1.00 92.81 175 SER A C 1
ATOM 1430 O O . SER A 1 175 ? 8.603 5.892 -19.208 1.00 92.81 175 SER A O 1
ATOM 1432 N N . LEU A 1 176 ? 9.216 6.710 -21.208 1.00 94.00 176 LEU A N 1
ATOM 1433 C CA . LEU A 1 176 ? 8.104 7.658 -21.295 1.00 94.00 176 LEU A CA 1
ATOM 1434 C C . LEU A 1 176 ? 6.754 6.933 -21.279 1.00 94.00 176 LEU A C 1
ATOM 1436 O O . LEU A 1 176 ? 5.867 7.285 -20.503 1.00 94.00 176 LEU A O 1
ATOM 1440 N N . TRP A 1 177 ? 6.603 5.907 -22.116 1.00 93.38 177 TRP A N 1
ATOM 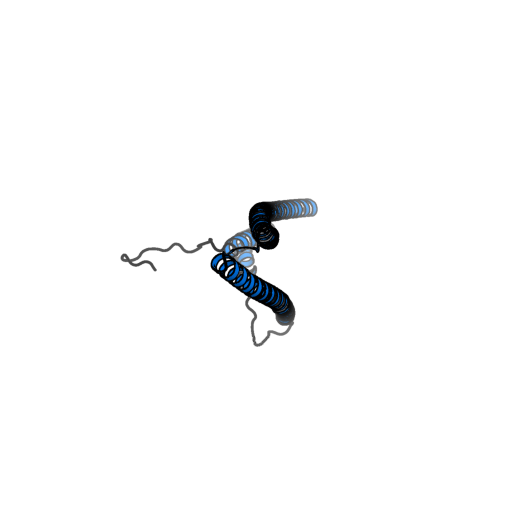1441 C CA . TRP A 1 177 ? 5.379 5.113 -22.151 1.00 93.38 177 TRP A CA 1
ATOM 1442 C C . TRP A 1 177 ? 5.166 4.335 -20.855 1.00 93.38 177 TRP A C 1
ATOM 1444 O O . TRP A 1 177 ? 4.037 4.249 -20.385 1.00 93.38 177 TRP A O 1
ATOM 1454 N N . GLN A 1 178 ? 6.231 3.816 -20.246 1.00 93.69 178 GLN A N 1
ATOM 1455 C CA . GLN A 1 178 ? 6.154 3.067 -18.996 1.00 93.69 178 GLN A CA 1
ATOM 1456 C C . GLN A 1 178 ? 5.609 3.940 -17.865 1.00 93.69 178 GLN A C 1
ATOM 1458 O O . GLN A 1 178 ? 4.736 3.500 -17.117 1.00 93.69 178 GLN A O 1
ATOM 1463 N N . LYS A 1 179 ? 6.074 5.191 -17.783 1.00 92.69 179 LYS A N 1
ATOM 1464 C CA . LYS A 1 179 ? 5.570 6.181 -16.830 1.00 92.69 179 LYS A CA 1
ATOM 1465 C C . LYS A 1 179 ? 4.094 6.495 -17.060 1.00 92.69 179 LYS A C 1
ATOM 1467 O O . LYS A 1 179 ? 3.337 6.594 -16.104 1.00 92.69 179 LYS A O 1
ATOM 1472 N N . ASN A 1 180 ? 3.689 6.628 -18.318 1.00 91.00 180 ASN A N 1
ATOM 1473 C CA . ASN A 1 180 ? 2.301 6.901 -18.660 1.00 91.00 180 ASN A CA 1
ATOM 1474 C C . ASN A 1 180 ? 1.381 5.708 -18.333 1.00 91.00 180 ASN A C 1
ATOM 1476 O O . ASN A 1 180 ? 0.313 5.900 -17.776 1.00 91.00 180 ASN A O 1
ATOM 1480 N N . VAL A 1 181 ? 1.802 4.469 -18.615 1.00 89.62 181 VAL A N 1
ATOM 1481 C CA . VAL A 1 181 ? 1.036 3.244 -18.292 1.00 89.62 181 VAL A CA 1
ATOM 1482 C C . VAL A 1 181 ? 0.873 3.040 -16.782 1.00 89.62 181 VAL A C 1
ATOM 1484 O O . VAL A 1 181 ? -0.101 2.431 -16.348 1.00 89.62 181 VAL A O 1
ATOM 1487 N N . GLN A 1 182 ? 1.825 3.525 -15.983 1.00 87.31 182 GLN A N 1
ATOM 1488 C CA . GLN A 1 182 ? 1.753 3.477 -14.520 1.00 87.31 182 GLN A CA 1
ATOM 1489 C C . GLN A 1 182 ? 0.809 4.531 -13.925 1.00 87.31 182 GLN A C 1
ATOM 1491 O O . GLN A 1 182 ? 0.431 4.409 -12.761 1.00 87.31 182 GLN A O 1
ATOM 1496 N N . ASP A 1 183 ? 0.429 5.548 -14.698 1.00 88.81 183 ASP A N 1
ATOM 1497 C CA . ASP A 1 183 ? -0.520 6.572 -14.277 1.00 88.81 183 ASP A CA 1
ATOM 1498 C C . ASP A 1 183 ? -1.959 6.085 -14.512 1.00 88.81 183 ASP A C 1
ATOM 1500 O O . ASP A 1 183 ? -2.384 5.867 -15.647 1.00 88.81 183 ASP A O 1
ATOM 1504 N N . SER A 1 184 ? -2.723 5.909 -13.430 1.00 85.94 184 SER A N 1
ATOM 1505 C CA . SER A 1 184 ? -4.120 5.460 -13.497 1.00 85.94 184 SER A CA 1
ATOM 1506 C C . SER A 1 184 ? -5.046 6.467 -14.179 1.00 85.94 184 SER A C 1
ATOM 1508 O O . SER A 1 184 ? -6.108 6.077 -14.656 1.00 85.94 184 SER A O 1
ATOM 1510 N N . GLU A 1 185 ? -4.650 7.740 -14.236 1.00 88.00 185 GLU A N 1
ATOM 1511 C CA . GLU A 1 185 ? -5.396 8.810 -14.903 1.00 88.00 185 GLU A CA 1
ATOM 1512 C C . GLU A 1 185 ? -4.962 9.013 -16.360 1.00 88.00 185 GLU A C 1
ATOM 1514 O O . GLU A 1 185 ? -5.412 9.946 -17.034 1.00 88.00 185 GLU A O 1
ATOM 1519 N N . TRP A 1 186 ? -4.081 8.156 -16.881 1.00 87.56 186 TRP A N 1
ATOM 1520 C CA . TRP A 1 186 ? -3.678 8.228 -18.273 1.00 87.56 186 TRP A CA 1
ATOM 1521 C C . TRP A 1 186 ? -4.656 7.484 -19.185 1.00 87.56 186 TRP A C 1
ATOM 1523 O O . TRP A 1 186 ? -4.792 6.261 -19.144 1.00 87.56 186 TRP A O 1
ATOM 1533 N N . TYR A 1 187 ? -5.299 8.237 -20.081 1.00 84.50 187 TYR A N 1
ATOM 1534 C CA . TYR A 1 187 ? -6.257 7.725 -21.061 1.00 84.50 187 TYR A CA 1
ATOM 1535 C C . TYR A 1 187 ? -5.675 7.852 -22.481 1.00 84.50 187 TYR A C 1
ATOM 1537 O O . TYR A 1 187 ? -5.875 8.872 -23.144 1.00 84.50 187 TYR A O 1
ATOM 1545 N N . PRO A 1 188 ? -4.937 6.839 -22.981 1.00 82.56 188 PRO A N 1
ATOM 1546 C CA . PRO A 1 188 ? -4.274 6.901 -24.289 1.00 82.56 188 PRO A CA 1
ATOM 1547 C C . PRO A 1 188 ? -5.234 6.820 -25.482 1.00 82.56 188 PRO A C 1
ATOM 1549 O O . PRO A 1 188 ? -4.815 6.982 -26.629 1.00 82.56 188 PRO A O 1
ATOM 1552 N N . TYR A 1 189 ? -6.517 6.568 -25.228 1.00 82.00 189 TYR A N 1
ATOM 1553 C CA . TYR A 1 189 ? -7.549 6.486 -26.248 1.00 82.00 189 TYR A CA 1
ATOM 1554 C C . TYR A 1 189 ? -8.413 7.738 -26.212 1.00 82.00 189 TYR A C 1
ATOM 1556 O O . TYR A 1 189 ? -8.856 8.193 -25.159 1.00 82.00 189 TYR A O 1
ATOM 1564 N N . LYS A 1 190 ? -8.675 8.289 -27.394 1.00 75.62 190 LYS A N 1
ATOM 1565 C CA . LYS A 1 190 ? -9.643 9.365 -27.562 1.00 75.62 190 LYS A CA 1
ATOM 1566 C C . LYS A 1 190 ? -11.005 8.734 -27.827 1.00 75.62 190 LYS A C 1
ATOM 1568 O O . LYS A 1 190 ? -11.175 8.094 -28.862 1.00 75.62 190 LYS A O 1
ATOM 1573 N N . ASN A 1 191 ? -11.968 8.946 -26.936 1.00 70.19 191 ASN A N 1
ATOM 1574 C CA . ASN A 1 191 ? -13.344 8.513 -27.173 1.00 70.19 191 ASN A CA 1
ATOM 1575 C C . ASN A 1 191 ? -13.925 9.376 -28.298 1.00 70.19 191 ASN A C 1
ATOM 1577 O O . ASN A 1 191 ? -14.082 10.591 -28.148 1.00 70.19 191 ASN A O 1
ATOM 1581 N N . VAL A 1 192 ? -14.187 8.767 -29.453 1.00 74.69 192 VAL A N 1
ATOM 1582 C CA . VAL A 1 192 ? -14.809 9.447 -30.592 1.00 74.69 192 VAL A CA 1
ATOM 1583 C C . VAL A 1 192 ? -16.285 9.087 -30.589 1.00 74.69 192 VAL A C 1
ATOM 1585 O O . VAL A 1 192 ? -16.648 7.922 -30.707 1.00 74.69 192 VAL A O 1
ATOM 1588 N N . THR A 1 193 ? -17.153 10.087 -30.447 1.00 61.91 193 THR A N 1
ATOM 1589 C CA . THR A 1 193 ? -18.601 9.874 -30.498 1.00 61.91 193 THR A CA 1
ATOM 1590 C C . THR A 1 193 ? -19.020 9.666 -31.951 1.00 61.91 193 THR A C 1
ATOM 1592 O O . THR A 1 193 ? -19.048 10.617 -32.731 1.00 61.91 193 THR A O 1
ATOM 1595 N N . ILE A 1 194 ? -19.345 8.429 -32.320 1.00 64.44 194 ILE A N 1
ATOM 1596 C CA . ILE A 1 194 ? -20.000 8.109 -33.591 1.00 64.44 194 ILE A CA 1
ATOM 1597 C C . ILE A 1 194 ? -21.497 7.967 -33.276 1.00 64.44 194 ILE A C 1
ATOM 1599 O O . ILE A 1 194 ? -21.882 7.233 -32.369 1.00 64.44 194 ILE A O 1
ATOM 1603 N N . ASP A 1 195 ? -22.341 8.752 -33.947 1.00 60.50 195 ASP A N 1
ATOM 1604 C CA . ASP A 1 195 ? -23.811 8.700 -33.850 1.00 60.50 195 ASP A CA 1
ATOM 1605 C C . ASP A 1 195 ? -24.427 8.869 -32.444 1.00 60.50 195 ASP A C 1
ATOM 1607 O O . ASP A 1 195 ? -25.359 8.164 -32.055 1.00 60.50 195 ASP A O 1
ATOM 1611 N N . LYS A 1 196 ? -23.951 9.856 -31.668 1.00 57.31 196 LYS A N 1
ATOM 1612 C CA . LYS A 1 196 ? -24.514 10.236 -30.347 1.00 57.31 196 LYS A CA 1
ATOM 1613 C C . LYS A 1 196 ? -24.567 9.098 -29.311 1.00 57.31 196 LYS A C 1
ATOM 1615 O O . LYS A 1 196 ? -25.302 9.205 -28.328 1.00 57.31 196 LYS A O 1
ATOM 1620 N N . LYS A 1 197 ? -23.763 8.045 -29.470 1.00 49.84 197 LYS A N 1
ATOM 1621 C CA . LYS A 1 197 ? -23.480 7.075 -28.407 1.00 49.84 197 LYS A CA 1
ATOM 1622 C C . LYS A 1 197 ? -21.986 7.082 -28.102 1.00 49.84 197 LYS A C 1
ATOM 1624 O O . LYS A 1 197 ? -21.156 7.066 -29.005 1.00 49.84 197 LYS A O 1
ATOM 1629 N N . LEU A 1 198 ? -21.663 7.193 -26.815 1.00 48.12 198 LEU A N 1
ATOM 1630 C CA . LEU A 1 198 ? -20.299 7.057 -26.310 1.00 48.12 198 LEU A CA 1
ATOM 1631 C C . LEU A 1 198 ? -19.901 5.582 -26.431 1.00 48.12 198 LEU A C 1
ATOM 1633 O O . LEU A 1 198 ? -20.567 4.728 -25.843 1.00 48.12 198 LEU A O 1
ATOM 1637 N N . HIS A 1 199 ? -18.856 5.316 -27.210 1.00 55.62 199 HIS A N 1
ATOM 1638 C CA . HIS A 1 199 ? -18.140 4.045 -27.263 1.00 55.62 199 HIS A CA 1
ATOM 1639 C C . HIS A 1 199 ? -16.728 4.250 -26.727 1.00 55.62 199 HIS A C 1
ATOM 1641 O O . HIS A 1 199 ? -16.158 5.338 -26.990 1.00 55.62 199 HIS A O 1
#

Sequence (199 aa):
MRNMQRIVYENETLKRELDTHRRELEQQRKEIVKREAQLDLKSKQLSALEEEVTRKQNIVQGKFEGAKDMSSGGNVQAQIEVDDMRKKLEEKDYELDSLINLNNALIAKECRSNHELQEARKVLIEGLDGFANIRSRPVIGIKRMGELNEKPFRDICIEKFPTEEWETKSVELCSLWQKNVQDSEWYPYKNVTIDKKLH

Radius of gyration: 33.99 Å; Cα contacts (8 Å, |Δi|>4): 42; chains: 1; bounding box: 70×41×99 Å

Secondary structure (DSSP, 8-state):
-HHHHHHHHHHHHHHHHHHHHHHHHHHHHHHHHHHHHHHHHHHHHHHHHHHHHHHHHHHHHHHHHHHHHTTTS--HHHHHHHHHHHHHHHHHHHHHHHHHHHHHHHHHHHHHHHHHHHHHHHHHHHHHHHHHT-SS--SS----TTPPPSHHHHHHHHHHS-TTTHHHHHHHHHHHHHHHHH-TT---S----BTTB--

Solvent-accessible surface area (backbone atoms only — not comparable to full-atom values): 11468 Å² total; per-residue (Å²): 110,70,69,58,55,51,52,52,51,53,51,52,50,53,50,54,52,51,54,48,54,51,50,52,53,51,51,52,49,53,53,48,54,54,50,52,54,52,49,53,52,50,51,53,53,49,52,54,50,51,52,49,51,51,50,52,50,50,51,55,52,51,52,50,56,58,51,65,78,54,72,86,66,85,63,68,68,63,53,52,54,51,52,50,52,50,50,54,48,54,54,48,52,54,51,49,53,51,50,51,53,51,50,54,52,48,52,56,48,50,56,50,55,51,50,54,50,52,52,53,51,49,54,50,50,56,52,53,54,55,62,73,70,47,94,58,88,64,98,68,83,88,81,68,82,72,61,75,76,58,62,67,38,40,58,53,22,59,76,75,37,58,96,91,48,15,66,62,52,16,53,54,52,44,52,53,50,38,56,45,61,67,37,90,87,58,70,95,68,81,74,63,70,61,89,91,41,89,96

Foldseek 3Di:
DVVVVVVVVVVVVVVVVVVVVVVVVVVVVVVVVVVVVVVVVVVVVVVVVVVVVVVVVVVLVVVVVVCVVPPPDDDVVVVVVSVVVVVVVVVVVVVVVVVVVVVVVVVVVCVVVVVVVVVVVVVVVVVVVVVQPDPDDDPDDDDDPLQDDLVVLLVVLPVVDDPVCSVVSSVVVNVVVSVLSPDPPRDPDDFDDDPNDTD

pLDDT: mean 84.31, std 12.91, range [44.03, 97.5]

InterPro domains:
  IPR005379 Factor of DNA methylation 1-5/IDN2 , domain XH [PF03469] (143-197)
  IPR045177 Factor of DNA methylation 1-5/IDN2 [PTHR21596] (3-192)